Protein AF-A0A7J8KHW7-F1 (afdb_monomer_lite)

Organism: Rousettus aegyptiacus (NCBI:txid9407)

Structure (mmCIF, N/CA/C/O backbone):
data_AF-A0A7J8KHW7-F1
#
_entry.id   AF-A0A7J8KHW7-F1
#
loop_
_atom_site.group_PDB
_atom_site.id
_atom_site.type_symbol
_atom_site.label_atom_id
_atom_site.label_alt_id
_atom_site.label_comp_id
_atom_site.label_asym_id
_atom_site.label_entity_id
_atom_site.label_seq_id
_atom_site.pdbx_PDB_ins_code
_atom_site.Cartn_x
_atom_site.Cartn_y
_atom_site.Cartn_z
_atom_site.occupancy
_atom_site.B_iso_or_equiv
_atom_site.auth_seq_id
_atom_site.auth_comp_id
_atom_site.auth_asym_id
_atom_site.auth_atom_id
_atom_site.pdbx_PDB_model_num
ATOM 1 N N . MET A 1 1 ? 16.938 -3.792 -27.369 1.00 53.28 1 MET A N 1
ATOM 2 C CA . MET A 1 1 ? 17.100 -3.393 -28.788 1.00 53.28 1 MET A CA 1
ATOM 3 C C . MET A 1 1 ? 18.519 -2.864 -28.962 1.00 53.28 1 MET A C 1
ATOM 5 O O . MET A 1 1 ? 18.969 -2.145 -28.081 1.00 53.28 1 MET A O 1
ATOM 9 N N . LEU A 1 2 ? 19.246 -3.264 -30.010 1.00 67.88 2 LEU A N 1
ATOM 10 C CA . LEU A 1 2 ? 20.611 -2.784 -30.263 1.00 67.88 2 LEU A CA 1
ATOM 11 C C . LEU A 1 2 ? 20.549 -1.467 -31.046 1.00 67.88 2 LEU A C 1
ATOM 13 O O . LEU A 1 2 ? 20.109 -1.462 -32.196 1.00 67.88 2 LEU A O 1
ATOM 17 N N . THR A 1 3 ? 20.986 -0.376 -30.424 1.00 76.81 3 THR A N 1
ATOM 18 C CA . THR A 1 3 ? 21.089 0.938 -31.068 1.00 76.81 3 THR A CA 1
ATOM 19 C C . THR A 1 3 ? 22.519 1.136 -31.557 1.00 76.81 3 THR A C 1
ATOM 21 O O . THR A 1 3 ? 23.446 1.155 -30.753 1.00 76.81 3 THR A O 1
ATOM 24 N N . ASP A 1 4 ? 22.694 1.288 -32.869 1.00 83.19 4 ASP A N 1
ATOM 25 C CA . ASP A 1 4 ? 23.982 1.558 -33.518 1.00 83.19 4 ASP A CA 1
ATOM 26 C C . ASP A 1 4 ? 23.903 2.902 -34.264 1.00 83.19 4 ASP A C 1
ATOM 28 O O . ASP A 1 4 ? 23.542 2.926 -35.442 1.00 83.19 4 ASP A O 1
ATOM 32 N N . PRO A 1 5 ? 24.187 4.037 -33.594 1.00 82.69 5 PRO A N 1
ATOM 33 C CA . PRO A 1 5 ? 24.075 5.364 -34.201 1.00 82.69 5 PRO A CA 1
ATOM 34 C C . PRO A 1 5 ? 25.037 5.577 -35.373 1.00 82.69 5 PRO A C 1
ATOM 36 O O . PRO A 1 5 ? 24.728 6.325 -36.296 1.00 82.69 5 PRO A O 1
ATOM 39 N N . ALA A 1 6 ? 26.201 4.922 -35.337 1.00 83.88 6 ALA A N 1
ATOM 40 C CA . ALA A 1 6 ? 27.181 4.979 -36.417 1.00 83.88 6 ALA A CA 1
ATOM 41 C C . ALA A 1 6 ? 26.781 4.085 -37.606 1.00 83.88 6 ALA A C 1
ATOM 43 O O . ALA A 1 6 ? 27.266 4.281 -38.718 1.00 83.88 6 ALA A O 1
ATOM 44 N N . GLY A 1 7 ? 25.907 3.099 -37.382 1.00 84.81 7 GLY A N 1
ATOM 45 C CA . GLY A 1 7 ? 25.379 2.185 -38.394 1.00 84.81 7 GLY A CA 1
ATOM 46 C C . GLY A 1 7 ? 26.383 1.147 -38.903 1.00 84.81 7 GLY A C 1
ATOM 47 O O . GLY A 1 7 ? 26.032 0.327 -39.751 1.00 84.81 7 GLY A O 1
ATOM 48 N N . THR A 1 8 ? 27.627 1.162 -38.420 1.00 85.75 8 THR A N 1
ATOM 49 C CA . THR A 1 8 ? 28.714 0.298 -38.898 1.00 85.75 8 THR A CA 1
ATOM 50 C C . THR A 1 8 ? 28.443 -1.177 -38.615 1.00 85.75 8 THR A C 1
ATOM 52 O O . THR A 1 8 ? 28.641 -2.024 -39.490 1.00 85.75 8 THR A O 1
ATOM 55 N N . LEU A 1 9 ? 27.957 -1.496 -37.414 1.00 84.81 9 LEU A N 1
ATOM 56 C CA . LEU A 1 9 ? 27.644 -2.862 -37.007 1.00 84.81 9 LEU A CA 1
ATOM 57 C C . LEU A 1 9 ? 26.419 -3.359 -37.777 1.00 84.81 9 LEU A C 1
ATOM 59 O O . LEU A 1 9 ? 26.453 -4.430 -38.383 1.00 84.81 9 LEU A O 1
ATOM 63 N N . GLN A 1 10 ? 25.364 -2.546 -37.849 1.00 86.69 10 GLN A N 1
ATOM 64 C CA . GLN A 1 10 ? 24.153 -2.902 -38.586 1.00 86.69 10 GLN A CA 1
ATOM 65 C C . GLN A 1 10 ? 24.424 -3.087 -40.089 1.00 86.69 10 GLN A C 1
ATOM 67 O O . GLN A 1 10 ? 23.926 -4.040 -40.694 1.00 86.69 10 GLN A O 1
ATOM 72 N N . ALA A 1 11 ? 25.240 -2.225 -40.700 1.00 86.81 11 ALA A N 1
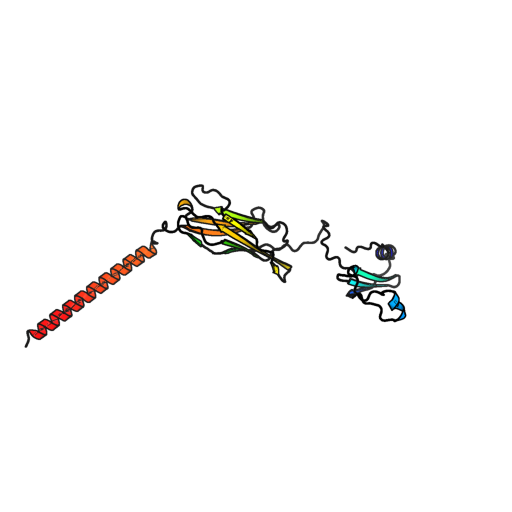ATOM 73 C CA . ALA A 1 11 ? 25.618 -2.327 -42.107 1.00 86.81 11 ALA A CA 1
ATOM 74 C C . ALA A 1 11 ? 26.430 -3.596 -42.401 1.00 86.81 11 ALA A C 1
ATOM 76 O O . ALA A 1 11 ? 26.219 -4.225 -43.441 1.00 86.81 11 ALA A O 1
ATOM 77 N N . ALA A 1 12 ? 27.318 -4.003 -41.490 1.00 86.44 12 ALA A N 1
ATOM 78 C CA . ALA A 1 12 ? 28.103 -5.221 -41.646 1.00 86.44 12 ALA A CA 1
ATOM 79 C C . ALA A 1 12 ? 27.214 -6.475 -41.689 1.00 86.44 12 ALA A C 1
ATOM 81 O O . ALA A 1 12 ? 27.382 -7.321 -42.566 1.00 86.44 12 ALA A O 1
ATOM 82 N N . PHE A 1 13 ? 26.193 -6.547 -40.830 1.00 85.44 13 PHE A N 1
ATOM 83 C CA . PHE A 1 13 ? 25.214 -7.637 -40.862 1.00 85.44 13 PHE A CA 1
ATOM 84 C C . PHE A 1 13 ? 24.270 -7.585 -42.059 1.00 85.44 13 PHE A C 1
ATOM 86 O O . PHE A 1 13 ? 23.909 -8.625 -42.604 1.00 85.44 13 PHE A O 1
ATOM 93 N N . ARG A 1 14 ? 23.878 -6.389 -42.511 1.00 87.56 14 ARG A N 1
ATOM 94 C CA . ARG A 1 14 ? 23.058 -6.236 -43.725 1.00 87.56 14 ARG A CA 1
ATOM 95 C C . ARG A 1 14 ? 23.761 -6.773 -44.970 1.00 87.56 14 ARG A C 1
ATOM 97 O O . ARG A 1 14 ? 23.086 -7.232 -45.886 1.00 87.56 14 ARG A O 1
ATOM 104 N N . ARG A 1 15 ? 25.093 -6.708 -44.999 1.00 87.62 15 ARG A N 1
ATOM 105 C CA . ARG A 1 15 ? 25.937 -7.233 -46.081 1.00 87.62 15 ARG A CA 1
ATOM 106 C C . ARG A 1 15 ? 26.359 -8.689 -45.864 1.00 87.62 15 ARG A C 1
ATOM 108 O O . ARG A 1 15 ? 27.029 -9.245 -46.730 1.00 87.62 15 ARG A O 1
ATOM 115 N N . TYR A 1 16 ? 25.978 -9.309 -44.746 1.00 88.31 16 TYR A N 1
ATOM 116 C CA . TYR A 1 16 ? 26.328 -10.694 -44.462 1.00 88.31 16 TYR A CA 1
ATOM 117 C C . TYR A 1 16 ? 25.600 -11.648 -45.427 1.00 88.31 16 TYR A C 1
ATOM 119 O O . TYR A 1 16 ? 24.381 -11.523 -45.599 1.00 88.31 16 TYR A O 1
ATOM 127 N N . PRO A 1 17 ? 26.296 -12.600 -46.079 1.00 89.88 17 PRO A N 1
ATOM 128 C CA . PRO A 1 17 ? 25.657 -13.499 -47.034 1.00 89.88 17 PRO A CA 1
ATOM 129 C C . PRO A 1 17 ? 24.606 -14.382 -46.358 1.00 89.88 17 PRO A C 1
ATOM 131 O O . PRO A 1 17 ? 24.881 -15.023 -45.350 1.00 89.88 17 PRO A O 1
ATOM 134 N N . ARG A 1 18 ? 23.414 -14.495 -46.957 1.00 84.81 18 ARG A N 1
ATOM 135 C CA . ARG A 1 18 ? 22.333 -15.352 -46.424 1.00 84.81 18 ARG A CA 1
ATOM 136 C C . ARG A 1 18 ? 22.684 -16.842 -46.391 1.00 84.81 18 ARG A C 1
ATOM 138 O O . ARG A 1 18 ? 22.069 -17.587 -45.643 1.00 84.81 18 ARG A O 1
ATOM 145 N N . SER A 1 19 ? 23.627 -17.266 -47.227 1.00 87.50 19 SER A N 1
ATOM 146 C CA . SER A 1 19 ? 24.109 -18.646 -47.313 1.00 87.50 19 SER A CA 1
ATOM 147 C C . SER A 1 19 ? 25.302 -18.936 -46.396 1.00 87.50 19 SER A C 1
ATOM 149 O O . SER A 1 19 ? 25.763 -20.074 -46.365 1.00 87.50 19 SER A O 1
ATOM 151 N N . ALA A 1 20 ? 25.844 -17.929 -45.700 1.00 86.75 20 ALA A N 1
ATOM 152 C CA . ALA A 1 20 ? 26.962 -18.111 -44.781 1.00 86.75 20 ALA A CA 1
ATOM 153 C C . ALA A 1 20 ? 26.472 -18.638 -43.415 1.00 86.75 20 ALA A C 1
ATOM 155 O O . ALA A 1 20 ? 25.359 -18.306 -42.996 1.00 86.75 20 ALA A O 1
ATOM 156 N N . PRO A 1 21 ? 27.279 -19.458 -42.713 1.00 88.00 21 PRO A N 1
ATOM 157 C CA . PRO A 1 21 ? 26.940 -19.945 -41.377 1.00 88.00 21 PRO A CA 1
ATOM 158 C C . PRO A 1 21 ? 26.848 -18.788 -40.377 1.00 88.00 21 PRO A C 1
ATOM 160 O O . PRO A 1 21 ? 27.457 -17.742 -40.573 1.00 88.00 21 PRO A O 1
ATOM 163 N N . MET A 1 22 ? 26.105 -18.972 -39.287 1.00 87.25 22 MET A N 1
ATOM 164 C CA . MET A 1 22 ? 25.978 -17.942 -38.255 1.00 87.25 22 MET A CA 1
ATOM 165 C C . MET A 1 22 ? 27.359 -17.597 -37.660 1.00 87.25 22 MET A C 1
ATOM 167 O O . MET A 1 22 ? 28.123 -18.516 -37.349 1.00 87.25 22 MET A O 1
ATOM 171 N N . PRO A 1 23 ? 27.705 -16.306 -37.496 1.00 91.19 23 PRO A N 1
ATOM 172 C CA . PRO A 1 23 ? 28.975 -15.921 -36.897 1.00 91.19 23 PRO A CA 1
ATOM 173 C C . PRO A 1 23 ? 29.041 -16.352 -35.431 1.00 91.19 23 PRO A C 1
ATOM 175 O O . PRO A 1 23 ? 28.048 -16.277 -34.703 1.00 91.19 23 PRO A O 1
ATOM 178 N N . HIS A 1 24 ? 30.229 -16.756 -34.989 1.00 92.00 24 HIS A N 1
ATOM 179 C CA . HIS A 1 24 ? 30.513 -16.922 -33.574 1.00 92.00 24 HIS A CA 1
ATOM 180 C C . HIS A 1 24 ? 30.455 -15.551 -32.900 1.00 92.00 24 HIS A C 1
ATOM 182 O O . HIS A 1 24 ? 30.971 -14.574 -33.443 1.00 92.00 24 HIS A O 1
ATOM 188 N N . CYS A 1 25 ? 29.796 -15.478 -31.748 1.00 92.69 25 CYS A N 1
ATOM 189 C CA . CYS A 1 25 ? 29.586 -14.244 -31.008 1.00 92.69 25 CYS A CA 1
ATOM 190 C C . CYS A 1 25 ? 29.991 -14.475 -29.556 1.00 92.69 25 CYS A C 1
ATOM 192 O O . CYS A 1 25 ? 29.413 -15.326 -28.878 1.00 92.69 25 CYS A O 1
ATOM 194 N N . GLU A 1 26 ? 30.972 -13.710 -29.098 1.00 94.56 26 GLU A N 1
ATOM 195 C CA . GLU A 1 26 ? 31.417 -13.672 -27.715 1.00 94.56 26 GLU A CA 1
ATOM 196 C C . GLU A 1 26 ? 31.123 -12.283 -27.149 1.00 94.56 26 GLU A C 1
ATOM 198 O O . GLU A 1 26 ? 31.450 -11.266 -27.764 1.00 94.56 26 GLU A O 1
ATOM 203 N N . MET A 1 27 ? 30.501 -12.237 -25.972 1.00 92.38 27 MET A N 1
ATOM 204 C CA . MET A 1 27 ? 30.248 -10.998 -25.246 1.00 92.38 27 MET A CA 1
ATOM 205 C C . MET A 1 27 ? 30.898 -11.071 -23.871 1.00 92.38 27 MET A C 1
ATOM 207 O O . MET A 1 27 ? 30.624 -11.990 -23.100 1.00 92.38 27 MET A O 1
ATOM 211 N N . SER A 1 28 ? 31.727 -10.082 -23.554 1.00 93.06 28 SER A N 1
ATOM 212 C CA . SER A 1 28 ? 32.416 -9.970 -22.271 1.00 93.06 28 SER A CA 1
ATOM 213 C C . SER A 1 28 ? 32.220 -8.586 -21.658 1.00 93.06 28 SER A C 1
ATOM 215 O O . SER A 1 28 ? 31.938 -7.603 -22.346 1.00 93.06 28 SER A O 1
ATOM 217 N N . HIS A 1 29 ? 32.321 -8.508 -20.332 1.00 93.19 29 HIS A N 1
ATOM 218 C CA . HIS A 1 29 ? 32.246 -7.235 -19.625 1.00 93.19 29 HIS A CA 1
ATOM 219 C C . HIS A 1 29 ? 33.493 -6.396 -19.924 1.00 93.19 29 HIS A C 1
ATOM 221 O O . HIS A 1 29 ? 34.614 -6.904 -19.871 1.00 93.19 29 HIS A O 1
ATOM 227 N N . TYR A 1 30 ? 33.307 -5.108 -20.206 1.00 92.25 30 TYR A N 1
ATOM 228 C CA . TYR A 1 30 ? 34.394 -4.188 -20.521 1.00 92.25 30 TYR A CA 1
ATOM 229 C C . TYR A 1 30 ? 34.494 -3.080 -19.476 1.00 92.25 30 TYR A C 1
ATOM 231 O O . TYR A 1 30 ? 33.494 -2.481 -19.088 1.00 92.25 30 TYR A O 1
ATOM 239 N N . VAL A 1 31 ? 35.718 -2.784 -19.041 1.00 92.19 31 VAL A N 1
ATOM 240 C CA . VAL A 1 31 ? 36.007 -1.678 -18.123 1.00 92.19 31 VAL A CA 1
ATOM 241 C C . VAL A 1 31 ? 36.873 -0.660 -18.866 1.00 92.19 31 VAL A C 1
ATOM 243 O O . VAL A 1 31 ? 37.996 -1.005 -19.246 1.00 92.19 31 VAL A O 1
ATOM 246 N N . PRO A 1 32 ? 36.388 0.575 -19.092 1.00 90.88 32 PRO A N 1
ATOM 247 C CA . PRO A 1 32 ? 37.187 1.622 -19.714 1.00 90.88 32 PRO A CA 1
ATOM 248 C C . PRO A 1 32 ? 38.392 1.965 -18.834 1.00 90.88 32 PRO A C 1
ATOM 250 O O . PRO A 1 32 ? 38.242 2.445 -17.713 1.00 90.88 32 PRO A O 1
ATOM 253 N N . LEU A 1 33 ? 39.593 1.711 -19.346 1.00 90.12 33 LEU A N 1
ATOM 254 C CA . LEU A 1 33 ? 40.854 1.995 -18.666 1.00 90.12 33 LEU A CA 1
ATOM 255 C C . LEU A 1 33 ? 41.806 2.712 -19.632 1.00 90.12 33 LEU A C 1
ATOM 257 O O . LEU A 1 33 ? 41.780 2.425 -20.834 1.00 90.12 33 LEU A O 1
ATOM 261 N N . PRO A 1 34 ? 42.668 3.620 -19.137 1.00 89.00 34 PRO A N 1
ATOM 262 C CA . PRO A 1 34 ? 43.722 4.211 -19.950 1.00 89.00 34 PRO A CA 1
ATOM 263 C C . PRO A 1 34 ? 44.641 3.141 -20.547 1.00 89.00 34 PRO A C 1
ATOM 265 O O . PRO A 1 34 ? 44.899 2.100 -19.938 1.00 89.00 34 PRO A O 1
ATOM 268 N N . ALA A 1 35 ? 45.173 3.416 -21.735 1.00 90.25 35 ALA A N 1
ATOM 269 C CA . ALA A 1 35 ? 46.100 2.507 -22.390 1.00 90.25 35 ALA A CA 1
ATOM 270 C C . ALA A 1 35 ? 47.384 2.339 -21.558 1.00 90.25 35 ALA A C 1
ATOM 272 O O . ALA A 1 35 ? 47.993 3.313 -21.117 1.00 90.25 35 ALA A O 1
ATOM 273 N N . SER A 1 36 ? 47.833 1.094 -21.383 1.00 91.44 36 SER A N 1
ATOM 274 C CA . SER A 1 36 ? 49.035 0.765 -20.601 1.00 91.44 36 SER A CA 1
ATOM 275 C C . SER A 1 36 ? 50.345 1.189 -21.278 1.00 91.44 36 SER A C 1
ATOM 277 O O . SER A 1 36 ? 51.392 1.270 -20.635 1.00 91.44 36 SER A O 1
ATOM 279 N N . VAL A 1 37 ? 50.303 1.469 -22.581 1.00 92.94 37 VAL A N 1
ATOM 280 C CA . VAL A 1 37 ? 51.469 1.803 -23.403 1.00 92.94 37 VAL A CA 1
ATOM 281 C C . VAL A 1 37 ? 51.796 3.297 -23.353 1.00 92.94 37 VAL A C 1
ATOM 283 O O . VAL A 1 37 ? 50.934 4.155 -23.527 1.00 92.94 37 VAL A O 1
ATOM 286 N N . ASN A 1 38 ? 53.080 3.624 -23.168 1.00 89.94 38 ASN A N 1
ATOM 287 C CA . ASN A 1 38 ? 53.529 5.005 -22.949 1.00 89.94 38 ASN A CA 1
ATOM 288 C C . ASN A 1 38 ? 53.218 5.960 -24.110 1.00 89.94 38 ASN A C 1
ATOM 290 O O . ASN A 1 38 ? 52.955 7.134 -23.869 1.00 89.94 38 ASN A O 1
ATOM 294 N N . TRP A 1 39 ? 53.226 5.474 -25.352 1.00 92.50 39 TRP A N 1
ATOM 295 C CA . TRP A 1 39 ? 52.962 6.309 -26.527 1.00 92.50 39 TRP A CA 1
ATOM 296 C C . TRP A 1 39 ? 51.503 6.791 -26.598 1.00 92.50 39 TRP A C 1
ATOM 298 O O . TRP A 1 39 ? 51.240 7.851 -27.157 1.00 92.50 39 TRP A O 1
ATOM 308 N N . ALA A 1 40 ? 50.562 6.055 -25.998 1.00 92.69 40 ALA A N 1
ATOM 309 C CA . ALA A 1 40 ? 49.140 6.398 -25.999 1.00 92.69 40 ALA A CA 1
ATOM 310 C C . ALA A 1 40 ? 48.742 7.315 -24.830 1.00 92.69 40 ALA A C 1
ATOM 312 O O . ALA A 1 40 ? 47.603 7.774 -24.780 1.00 92.69 40 ALA A O 1
ATOM 313 N N . LYS A 1 41 ? 49.670 7.637 -23.914 1.00 87.00 41 LYS A N 1
ATOM 314 C CA . LYS A 1 41 ? 49.400 8.512 -22.758 1.00 87.00 41 LYS A CA 1
ATOM 315 C C . LYS A 1 41 ? 48.880 9.893 -23.161 1.00 87.00 41 LYS A C 1
ATOM 317 O O . LYS A 1 41 ? 48.071 10.467 -22.444 1.00 87.00 41 LYS A O 1
ATOM 322 N N . GLY A 1 42 ? 49.292 10.399 -24.326 1.00 90.19 42 GLY A N 1
ATOM 323 C CA . GLY A 1 42 ? 48.814 11.680 -24.854 1.00 90.19 42 GLY A CA 1
ATOM 324 C C . GLY A 1 42 ? 47.321 11.711 -25.215 1.00 90.19 42 GLY A C 1
ATOM 325 O O . GLY A 1 42 ? 46.773 12.797 -25.361 1.00 90.19 42 GLY A O 1
ATOM 326 N N . LEU A 1 43 ? 46.654 10.554 -25.339 1.00 89.31 43 LEU A N 1
ATOM 327 C CA . LEU A 1 43 ? 45.213 10.467 -25.622 1.00 89.31 43 LEU A CA 1
ATOM 328 C C . LEU A 1 43 ? 44.346 10.721 -24.378 1.00 89.31 43 LEU A C 1
ATOM 330 O O . LEU A 1 43 ? 43.174 11.060 -24.508 1.00 89.31 43 LEU A O 1
ATOM 334 N N . THR A 1 44 ? 44.919 10.569 -23.182 1.00 86.00 44 THR A N 1
ATOM 335 C CA . THR A 1 44 ? 44.254 10.803 -21.892 1.00 86.00 44 THR A CA 1
ATOM 336 C C . THR A 1 44 ? 45.133 11.710 -21.019 1.00 86.00 44 THR A C 1
ATOM 338 O O . THR A 1 44 ? 45.752 11.226 -20.070 1.00 86.00 44 THR A O 1
ATOM 341 N N . PRO A 1 45 ? 45.253 13.012 -21.355 1.00 82.38 45 PRO A N 1
ATOM 342 C CA . PRO A 1 45 ? 46.089 13.949 -20.598 1.00 82.38 45 PRO A CA 1
ATOM 343 C C . PRO A 1 45 ? 45.518 14.254 -19.204 1.00 82.38 45 PRO A C 1
ATOM 345 O O . PRO A 1 45 ? 46.267 14.554 -18.276 1.00 82.38 45 PRO A O 1
ATOM 348 N N . GLU A 1 46 ? 44.196 14.152 -19.056 1.00 81.69 46 GLU A N 1
ATOM 349 C CA . GLU A 1 46 ? 43.484 14.328 -17.794 1.00 81.69 46 GLU A CA 1
ATOM 350 C C . GLU A 1 46 ? 43.701 13.127 -16.864 1.00 81.69 46 GLU A C 1
ATOM 352 O O . GLU A 1 46 ? 43.504 11.977 -17.255 1.00 81.69 46 GLU A O 1
ATOM 357 N N . GLN A 1 47 ? 44.050 13.386 -15.599 1.00 82.62 47 GLN A N 1
ATOM 358 C CA . GLN A 1 47 ? 44.263 12.344 -14.578 1.00 82.62 47 GLN A CA 1
ATOM 359 C C . GLN A 1 47 ? 42.955 11.898 -13.895 1.00 82.62 47 GLN A C 1
ATOM 361 O O . GLN A 1 47 ? 42.962 11.444 -12.752 1.00 82.62 47 GLN A O 1
ATOM 366 N N . SER A 1 48 ? 41.816 12.044 -14.575 1.00 86.00 48 SER A N 1
ATOM 367 C CA . SER A 1 48 ? 40.491 11.703 -14.051 1.00 86.00 48 SER A CA 1
ATOM 368 C C . SER A 1 48 ? 39.679 10.887 -15.059 1.00 86.00 48 SER A C 1
ATOM 370 O O . SER A 1 48 ? 39.886 10.982 -16.268 1.00 86.00 48 SER A O 1
ATOM 372 N N . CYS A 1 49 ? 38.759 10.057 -14.558 1.00 84.44 49 CYS A N 1
ATOM 373 C CA . CYS A 1 49 ? 37.871 9.267 -15.410 1.00 84.44 49 CYS A CA 1
ATOM 374 C C . CYS A 1 49 ? 36.769 10.169 -16.000 1.00 84.44 49 CYS A C 1
ATOM 376 O O . CYS A 1 49 ? 36.063 10.835 -15.236 1.00 84.44 49 CYS A O 1
ATOM 378 N N . PRO A 1 50 ? 36.577 10.204 -17.334 1.00 87.88 50 PRO A N 1
ATOM 379 C CA . PRO A 1 50 ? 35.506 10.989 -17.937 1.00 87.88 50 PRO A CA 1
ATOM 380 C C . PRO A 1 50 ? 34.126 10.459 -17.534 1.00 87.88 50 PRO A C 1
ATOM 382 O O . PRO A 1 50 ? 33.788 9.322 -17.855 1.00 87.88 50 PRO A O 1
ATOM 385 N N . ARG A 1 51 ? 33.277 11.313 -16.946 1.00 83.00 51 ARG A N 1
ATOM 386 C CA . ARG A 1 51 ? 31.889 10.954 -16.569 1.00 83.00 51 ARG A CA 1
ATOM 387 C C . ARG A 1 51 ? 31.018 10.489 -17.742 1.00 83.00 51 ARG A C 1
ATOM 389 O O . ARG A 1 51 ? 30.034 9.786 -17.566 1.00 83.00 51 ARG A O 1
ATOM 396 N N . ALA A 1 52 ? 31.376 10.853 -18.975 1.00 81.06 52 ALA A N 1
ATOM 397 C CA . ALA A 1 52 ? 30.677 10.368 -20.168 1.00 81.06 52 ALA A CA 1
ATOM 398 C C . ALA A 1 52 ? 30.779 8.838 -20.350 1.00 81.06 52 ALA A C 1
ATOM 400 O O . ALA A 1 52 ? 29.962 8.251 -21.064 1.00 81.06 52 ALA A O 1
ATOM 401 N N . LEU A 1 53 ? 31.774 8.206 -19.718 1.00 84.75 53 LEU A N 1
ATOM 402 C CA . LEU A 1 53 ? 32.005 6.764 -19.744 1.00 84.75 53 LEU A CA 1
ATOM 403 C C . LEU A 1 53 ? 31.319 6.023 -18.588 1.00 84.75 53 LEU A C 1
ATOM 405 O O . LEU A 1 53 ? 31.473 4.808 -18.493 1.00 84.75 53 LEU A O 1
ATOM 409 N N . ASP A 1 54 ? 30.545 6.709 -17.748 1.00 84.50 54 ASP A N 1
ATOM 410 C CA . ASP A 1 54 ? 29.782 6.061 -16.683 1.00 84.50 54 ASP A CA 1
ATOM 411 C C . ASP A 1 54 ? 28.749 5.071 -17.270 1.00 84.50 54 ASP A C 1
ATOM 413 O O . ASP A 1 54 ? 28.179 5.286 -18.351 1.00 84.50 54 ASP A O 1
ATOM 417 N N . GLY A 1 55 ? 28.516 3.969 -16.550 1.00 85.12 55 GLY A N 1
ATOM 418 C CA . GLY A 1 55 ? 27.590 2.893 -16.922 1.00 85.12 55 GLY A CA 1
ATOM 419 C C . GLY A 1 55 ? 28.271 1.548 -17.196 1.00 85.12 55 GLY A C 1
ATOM 420 O O . GLY A 1 55 ? 29.488 1.404 -17.101 1.00 85.12 55 GLY A O 1
ATOM 421 N N . THR A 1 56 ? 27.466 0.537 -17.525 1.00 87.44 56 THR A N 1
ATOM 422 C CA . THR A 1 56 ? 27.956 -0.818 -17.815 1.00 87.44 56 THR A CA 1
ATOM 423 C C . THR A 1 56 ? 28.318 -0.946 -19.292 1.00 87.44 56 THR A C 1
ATOM 425 O O . THR A 1 56 ? 27.482 -0.697 -20.165 1.00 87.44 56 THR A O 1
ATOM 428 N N . TRP A 1 57 ? 29.551 -1.365 -19.576 1.00 89.50 57 TRP A N 1
ATOM 429 C CA . TRP A 1 57 ? 30.051 -1.568 -20.933 1.00 89.50 57 TRP A CA 1
ATOM 430 C C . TRP A 1 57 ? 30.298 -3.048 -21.216 1.00 89.50 57 TRP A C 1
ATOM 432 O O . TRP A 1 57 ? 30.736 -3.809 -20.356 1.00 89.50 57 TRP A O 1
ATOM 442 N N . PHE A 1 58 ? 30.054 -3.443 -22.458 1.00 91.62 58 PHE A N 1
ATOM 443 C CA . PHE A 1 58 ? 30.300 -4.781 -22.972 1.00 91.62 58 PHE A CA 1
ATOM 444 C C . PHE A 1 58 ? 31.155 -4.696 -24.230 1.00 91.62 58 PHE A C 1
ATOM 446 O O . PHE A 1 58 ? 30.938 -3.835 -25.082 1.00 91.62 58 PHE A O 1
ATOM 453 N N . MET A 1 59 ? 32.111 -5.607 -24.360 1.00 93.00 59 MET A N 1
ATOM 454 C CA . MET A 1 59 ? 32.811 -5.862 -25.610 1.00 93.00 59 MET A CA 1
ATOM 455 C C . MET A 1 59 ? 32.123 -7.035 -26.298 1.00 93.00 59 MET A C 1
ATOM 457 O O . MET A 1 59 ? 31.972 -8.104 -25.711 1.00 93.00 59 MET A O 1
ATOM 461 N N . VAL A 1 60 ? 31.704 -6.830 -27.541 1.00 92.12 60 VAL A N 1
ATOM 462 C CA . VAL A 1 60 ? 31.155 -7.881 -28.395 1.00 92.12 60 VAL A CA 1
ATOM 463 C C . VAL A 1 60 ? 32.150 -8.156 -29.503 1.00 92.12 60 VAL A C 1
ATOM 465 O O . VAL A 1 60 ? 32.467 -7.263 -30.289 1.00 92.12 60 VAL A O 1
ATOM 468 N N . SER A 1 61 ? 32.611 -9.397 -29.569 1.00 92.88 61 SER A N 1
ATOM 469 C CA . SER A 1 61 ? 33.515 -9.902 -30.591 1.00 92.88 61 SER A CA 1
ATOM 470 C C . SER A 1 61 ? 32.777 -10.919 -31.441 1.00 92.88 61 SER A C 1
ATOM 472 O O . SER A 1 61 ? 32.142 -11.842 -30.937 1.00 92.88 61 SER A O 1
ATOM 474 N N . MET A 1 62 ? 32.852 -10.743 -32.751 1.00 91.06 62 MET A N 1
ATOM 475 C CA . MET A 1 62 ? 32.164 -11.577 -33.716 1.00 91.06 62 MET A CA 1
ATOM 476 C C . MET A 1 62 ? 33.132 -12.079 -34.757 1.00 91.06 62 MET A C 1
ATOM 478 O O . MET A 1 62 ? 33.864 -11.285 -35.345 1.00 91.06 62 MET A O 1
ATOM 482 N N . SER A 1 63 ? 33.105 -13.377 -35.021 1.00 92.69 63 SER A N 1
ATOM 483 C CA . SER A 1 63 ? 34.010 -14.000 -35.975 1.00 92.69 63 SER A CA 1
ATOM 484 C C . SER A 1 63 ? 33.296 -15.025 -36.848 1.00 92.69 63 SER A C 1
ATOM 486 O O . SER A 1 63 ? 32.451 -15.810 -36.424 1.00 92.69 63 SER A O 1
ATOM 488 N N . SER A 1 64 ? 33.622 -14.989 -38.130 1.00 91.38 64 SER A N 1
ATOM 489 C CA . SER A 1 64 ? 33.184 -15.935 -39.145 1.00 91.38 64 SER A CA 1
ATOM 490 C C . SER A 1 64 ? 34.157 -15.877 -40.324 1.00 91.38 64 SER A C 1
ATOM 492 O O . SER A 1 64 ? 34.944 -14.932 -40.414 1.00 91.38 64 SER A O 1
ATOM 494 N N . PRO A 1 65 ? 34.069 -16.808 -41.286 1.00 89.44 65 PRO A N 1
ATOM 495 C CA . PRO A 1 65 ? 34.917 -16.772 -42.478 1.00 89.44 65 PRO A CA 1
ATOM 496 C C . PRO A 1 65 ? 34.764 -15.507 -43.341 1.00 89.44 65 PRO A C 1
ATOM 498 O O . PRO A 1 65 ? 35.636 -15.215 -44.150 1.00 89.44 65 PRO A O 1
ATOM 501 N N . VAL A 1 66 ? 33.654 -14.773 -43.200 1.00 86.94 66 VAL A N 1
ATOM 502 C CA . VAL A 1 66 ? 33.304 -13.621 -44.057 1.00 86.94 66 VAL A CA 1
ATOM 503 C C . VAL A 1 66 ? 33.353 -12.294 -43.293 1.00 86.94 66 VAL A C 1
ATOM 505 O O . VAL A 1 66 ? 33.385 -11.223 -43.894 1.00 86.94 66 VAL A O 1
ATOM 508 N N . LEU A 1 67 ? 33.334 -12.346 -41.962 1.00 87.50 67 LEU A N 1
ATOM 509 C CA . LEU A 1 67 ? 33.176 -11.173 -41.115 1.00 87.50 67 LEU A CA 1
ATOM 510 C C . LEU A 1 67 ? 33.872 -11.387 -39.775 1.00 87.50 67 LEU A C 1
ATOM 512 O O . LEU A 1 67 ? 33.555 -12.349 -39.077 1.00 87.50 67 LEU A O 1
ATOM 516 N N . SER A 1 68 ? 34.763 -10.463 -39.416 1.00 92.31 68 SER A N 1
ATOM 517 C CA . SER A 1 68 ? 35.358 -10.358 -38.085 1.00 92.31 68 SER A CA 1
ATOM 518 C C . SER A 1 68 ? 35.202 -8.924 -37.590 1.00 92.31 68 SER A C 1
ATOM 520 O O . SER A 1 68 ? 35.658 -7.994 -38.253 1.00 92.31 68 SER A O 1
ATOM 522 N N . LEU A 1 69 ? 34.528 -8.733 -36.460 1.00 91.56 69 LEU A N 1
ATOM 523 C CA . LEU A 1 69 ? 34.191 -7.419 -35.914 1.00 91.56 69 LEU A CA 1
ATOM 524 C C . LEU A 1 69 ? 34.312 -7.429 -34.396 1.00 91.56 69 LEU A C 1
ATOM 526 O O . LEU A 1 69 ? 33.971 -8.414 -33.751 1.00 91.56 69 LEU A O 1
ATOM 530 N N . SER A 1 70 ? 34.701 -6.296 -33.831 1.00 92.94 70 SER A N 1
ATOM 531 C CA . SER A 1 70 ? 34.657 -6.048 -32.393 1.00 92.94 70 SER A CA 1
ATOM 532 C C . SER A 1 70 ? 33.997 -4.698 -32.143 1.00 92.94 70 SER A C 1
ATOM 534 O O . SER A 1 70 ? 34.362 -3.711 -32.785 1.00 92.94 70 SER A O 1
ATOM 536 N N . SER A 1 71 ? 33.031 -4.639 -31.232 1.00 91.25 71 SER A N 1
ATOM 537 C CA . SER A 1 71 ? 32.302 -3.415 -30.900 1.00 91.25 71 SER A CA 1
ATOM 538 C C . SER A 1 71 ? 32.155 -3.261 -29.390 1.00 91.25 71 SER A C 1
ATOM 540 O O . SER A 1 71 ? 31.968 -4.248 -28.680 1.00 91.25 71 SER A O 1
ATOM 542 N N . LEU A 1 72 ? 32.242 -2.022 -28.905 1.00 91.44 72 LEU A N 1
ATOM 543 C CA . LEU A 1 72 ? 31.951 -1.684 -27.516 1.00 91.44 72 LEU A CA 1
ATOM 544 C C . LEU A 1 72 ? 30.524 -1.157 -27.428 1.00 91.44 72 LEU A C 1
ATOM 546 O O . LEU A 1 72 ? 30.170 -0.176 -28.082 1.00 91.44 72 LEU A O 1
ATOM 550 N N . LEU A 1 73 ? 29.714 -1.810 -26.606 1.00 88.38 73 LEU A N 1
ATOM 551 C CA . LEU A 1 73 ? 28.318 -1.477 -26.381 1.00 88.38 73 LEU A CA 1
ATOM 552 C C . LEU A 1 73 ? 28.153 -0.972 -24.954 1.00 88.38 73 LEU A C 1
ATOM 554 O O . LEU A 1 73 ? 28.674 -1.570 -24.016 1.00 88.38 73 LEU A O 1
ATOM 558 N N . ARG A 1 74 ? 27.394 0.107 -24.782 1.00 86.69 74 ARG A N 1
ATOM 559 C CA . ARG A 1 74 ? 26.965 0.561 -23.460 1.00 86.69 74 ARG A CA 1
ATOM 560 C C . ARG A 1 74 ? 25.553 0.063 -23.199 1.00 86.69 74 ARG A C 1
ATOM 562 O O . ARG A 1 74 ? 24.664 0.287 -24.022 1.00 86.69 74 ARG A O 1
ATOM 569 N N . LEU A 1 75 ? 25.340 -0.574 -22.054 1.00 80.81 75 LEU A N 1
ATOM 570 C CA . LEU A 1 75 ? 23.999 -0.896 -21.591 1.00 80.81 75 LEU A CA 1
ATOM 571 C C . LEU A 1 75 ? 23.291 0.413 -21.233 1.00 80.81 75 LEU A C 1
ATOM 573 O O . LEU A 1 75 ? 23.769 1.177 -20.396 1.00 80.81 75 LEU A O 1
ATOM 577 N N . GLN A 1 76 ? 22.172 0.698 -21.895 1.00 65.88 76 GLN A N 1
ATOM 578 C CA . GLN A 1 76 ? 21.314 1.797 -21.476 1.00 65.88 76 GLN A CA 1
ATOM 579 C C . GLN A 1 76 ? 20.422 1.328 -20.331 1.00 65.88 76 GLN A C 1
ATOM 581 O O . GLN A 1 76 ? 19.500 0.548 -20.546 1.00 65.88 76 GLN A O 1
ATOM 586 N N . THR A 1 77 ? 20.687 1.848 -19.137 1.00 51.25 77 THR A N 1
ATOM 587 C CA . THR A 1 77 ? 19.794 1.768 -17.971 1.00 51.25 77 THR A CA 1
ATOM 588 C C . THR A 1 77 ? 18.837 2.968 -17.953 1.00 51.25 77 THR A C 1
ATOM 590 O O . THR A 1 77 ? 18.591 3.558 -16.910 1.00 51.25 77 THR A O 1
ATOM 593 N N . GLU A 1 78 ? 18.344 3.378 -19.125 1.00 44.25 78 GLU A N 1
ATOM 594 C CA . GLU A 1 78 ? 17.310 4.408 -19.254 1.00 44.25 78 GLU A CA 1
ATOM 595 C C . GLU A 1 78 ? 16.030 3.709 -19.739 1.00 44.25 78 GLU A C 1
ATOM 597 O O . GLU A 1 78 ? 16.091 2.997 -20.752 1.00 44.25 78 GLU A O 1
ATOM 602 N N . PRO A 1 79 ? 14.888 3.855 -19.045 1.00 40.56 79 PRO A N 1
ATOM 603 C CA . PRO A 1 79 ? 13.635 3.223 -19.432 1.00 40.56 79 PRO A CA 1
ATOM 604 C C . PRO A 1 79 ? 13.103 3.881 -20.711 1.00 40.56 79 PRO A C 1
ATOM 606 O O . PRO A 1 79 ? 12.332 4.836 -20.687 1.00 40.56 79 PRO A O 1
ATOM 609 N N . GLN A 1 80 ? 13.540 3.377 -21.865 1.00 40.31 80 GLN A N 1
ATOM 610 C CA . GLN A 1 80 ? 12.998 3.777 -23.158 1.00 40.31 80 GLN A CA 1
ATOM 611 C C . GLN A 1 80 ? 11.581 3.211 -23.284 1.00 40.31 80 GLN A C 1
ATOM 613 O O . GLN A 1 80 ? 11.377 2.022 -23.539 1.00 40.31 80 GLN A O 1
ATOM 618 N N . LEU A 1 81 ? 10.614 4.095 -23.058 1.00 48.41 81 LEU A N 1
ATOM 619 C CA . LEU A 1 81 ? 9.182 3.891 -23.203 1.00 48.41 81 LEU A CA 1
ATOM 620 C C . LEU A 1 81 ? 8.862 3.505 -24.664 1.00 48.41 81 LEU A C 1
ATOM 622 O O . LEU A 1 81 ? 8.580 4.362 -25.499 1.00 48.41 81 LEU A O 1
ATOM 626 N N . VAL A 1 82 ? 8.917 2.212 -25.002 1.00 40.00 82 VAL A N 1
ATOM 627 C CA . VAL A 1 82 ? 8.436 1.686 -26.292 1.00 40.00 82 VAL A CA 1
ATOM 628 C C . VAL A 1 82 ? 7.360 0.625 -26.032 1.00 40.00 82 VAL A C 1
ATOM 630 O O . VAL A 1 82 ? 7.638 -0.381 -25.377 1.00 40.00 82 VAL A O 1
ATOM 633 N N . PRO A 1 83 ? 6.125 0.819 -26.533 1.00 50.25 83 PRO A N 1
ATOM 634 C CA . PRO A 1 83 ? 5.016 -0.090 -26.291 1.00 50.25 83 PRO A CA 1
ATOM 635 C C . PRO A 1 83 ? 5.131 -1.291 -27.231 1.00 50.25 83 PRO A C 1
ATOM 637 O O . PRO A 1 83 ? 4.863 -1.192 -28.427 1.00 50.25 83 PRO A O 1
ATOM 640 N N . GLY A 1 84 ? 5.545 -2.440 -26.703 1.00 45.88 84 GLY A N 1
ATOM 641 C CA . GLY A 1 84 ? 5.579 -3.662 -27.497 1.00 45.88 84 GLY A CA 1
ATOM 642 C C . GLY A 1 84 ? 6.390 -4.779 -26.866 1.00 45.88 84 GLY A C 1
ATOM 643 O O . GLY A 1 84 ? 7.558 -4.955 -27.189 1.00 45.88 84 GLY A O 1
ATOM 644 N N . LEU A 1 85 ? 5.714 -5.574 -26.038 1.00 37.94 85 LEU A N 1
ATOM 645 C CA . LEU A 1 85 ? 6.106 -6.938 -25.679 1.00 37.94 85 LEU A CA 1
ATOM 646 C C . LEU A 1 85 ? 7.388 -7.086 -24.837 1.00 37.94 85 LEU A C 1
ATOM 648 O O . LEU A 1 85 ? 8.276 -7.874 -25.151 1.00 37.94 85 LEU A O 1
ATOM 652 N N . ILE A 1 86 ? 7.433 -6.397 -23.700 1.00 41.84 86 ILE A N 1
ATOM 653 C CA . ILE A 1 86 ? 8.082 -6.942 -22.504 1.00 41.84 86 ILE A CA 1
ATOM 654 C C . ILE A 1 86 ? 6.926 -7.294 -21.575 1.00 41.84 86 ILE A C 1
ATOM 656 O O . ILE A 1 86 ? 6.138 -6.415 -21.225 1.00 41.84 86 ILE A O 1
ATOM 660 N N . THR A 1 87 ? 6.758 -8.563 -21.211 1.00 41.94 87 THR A N 1
ATOM 661 C CA . THR A 1 87 ? 5.989 -8.907 -20.011 1.00 41.94 87 THR A CA 1
ATOM 662 C C . THR A 1 87 ? 6.740 -8.286 -18.840 1.00 41.94 87 THR A C 1
ATOM 664 O O . THR A 1 87 ? 7.644 -8.905 -18.289 1.00 41.94 87 THR A O 1
ATOM 667 N N . MET A 1 88 ? 6.433 -7.023 -18.530 1.00 52.66 88 MET A N 1
ATOM 668 C CA . MET A 1 88 ? 6.804 -6.396 -17.268 1.00 52.66 88 MET A CA 1
ATOM 669 C C . MET A 1 88 ? 6.247 -7.321 -16.192 1.00 52.66 88 MET A C 1
ATOM 671 O O . MET A 1 88 ? 5.027 -7.504 -16.117 1.00 52.66 88 MET A O 1
ATOM 675 N N . ALA A 1 89 ? 7.136 -7.992 -15.457 1.00 65.62 89 ALA A N 1
ATOM 676 C CA . ALA A 1 89 ? 6.747 -8.858 -14.356 1.00 65.62 89 ALA A CA 1
ATOM 677 C C . ALA A 1 89 ? 5.935 -7.994 -13.395 1.00 65.62 89 ALA A C 1
ATOM 679 O O . ALA A 1 89 ? 6.448 -7.048 -12.814 1.00 65.62 89 ALA A O 1
ATOM 680 N N . THR A 1 90 ? 4.629 -8.225 -13.367 1.00 78.88 90 THR A N 1
ATOM 681 C CA . THR A 1 90 ? 3.685 -7.371 -12.663 1.00 78.88 90 THR A CA 1
ATOM 682 C C . THR A 1 90 ? 3.336 -8.089 -11.373 1.00 78.88 90 THR A C 1
ATOM 684 O O . THR A 1 90 ? 2.669 -9.122 -11.407 1.00 78.88 90 THR A O 1
ATOM 687 N N . GLU A 1 91 ? 3.787 -7.546 -10.249 1.00 86.75 91 GLU A N 1
ATOM 688 C CA . GLU A 1 91 ? 3.589 -8.146 -8.934 1.00 86.75 91 GLU A CA 1
ATOM 689 C C . GLU A 1 91 ? 2.429 -7.472 -8.205 1.00 86.75 91 GLU A C 1
ATOM 691 O O . GLU A 1 91 ? 2.289 -6.245 -8.181 1.00 86.75 91 GLU A O 1
ATOM 696 N N . SER A 1 92 ? 1.539 -8.284 -7.634 1.00 91.56 92 SER A N 1
ATOM 697 C CA . SER A 1 92 ? 0.333 -7.776 -6.982 1.00 91.56 92 SER A CA 1
ATOM 698 C C . SER A 1 92 ? 0.569 -7.393 -5.524 1.00 91.56 92 SER A C 1
ATOM 700 O O . SER A 1 92 ? 1.038 -8.243 -4.763 1.00 91.56 92 SER A O 1
ATOM 702 N N . PRO A 1 93 ? 0.164 -6.181 -5.093 1.00 95.00 93 PRO A N 1
ATOM 703 C CA . PRO A 1 93 ? 0.383 -5.744 -3.724 1.00 95.00 93 PRO A CA 1
ATOM 704 C C . PRO A 1 93 ? -0.363 -6.617 -2.719 1.00 95.00 93 PRO A C 1
ATOM 706 O O . PRO A 1 93 ? -1.561 -6.915 -2.851 1.00 95.00 93 PRO A O 1
ATOM 709 N N . LYS A 1 94 ? 0.335 -6.957 -1.640 1.00 94.81 94 LYS A N 1
ATOM 710 C CA . LYS A 1 94 ? -0.279 -7.465 -0.414 1.00 94.81 94 LYS A CA 1
ATOM 711 C C . LYS A 1 94 ? -0.647 -6.272 0.459 1.00 94.81 94 LYS A C 1
ATOM 713 O O . LYS A 1 94 ? 0.186 -5.413 0.719 1.00 94.81 94 LYS A O 1
ATOM 718 N N . VAL A 1 95 ? -1.908 -6.217 0.882 1.00 96.75 95 VAL A N 1
ATOM 719 C CA . VAL A 1 95 ? -2.463 -5.091 1.641 1.00 96.75 95 VAL A CA 1
ATOM 720 C C . VAL A 1 95 ? -2.871 -5.590 3.016 1.00 96.75 95 VAL A C 1
ATOM 722 O O . VAL A 1 95 ? -3.642 -6.544 3.121 1.00 96.75 95 VAL A O 1
ATOM 725 N N . SER A 1 96 ? -2.366 -4.943 4.058 1.00 96.50 96 SER A N 1
ATOM 726 C CA . SER A 1 96 ? -2.754 -5.204 5.446 1.00 96.50 96 SER A CA 1
ATOM 727 C C . SER A 1 96 ? -2.897 -3.900 6.215 1.00 96.50 96 SER A C 1
ATOM 729 O O . SER A 1 96 ? -2.236 -2.917 5.886 1.00 96.50 96 SER A O 1
ATOM 731 N N . LEU A 1 97 ? -3.749 -3.896 7.236 1.00 96.62 97 LEU A N 1
ATOM 732 C CA . LEU A 1 97 ? -4.050 -2.714 8.034 1.00 96.62 97 LEU A CA 1
ATOM 733 C C . LEU A 1 97 ? -3.669 -2.945 9.495 1.00 96.62 97 LEU A C 1
ATOM 735 O O . LEU A 1 97 ? -3.923 -4.020 10.037 1.00 96.62 97 LEU A O 1
ATOM 739 N N . MET A 1 98 ? -3.056 -1.937 10.108 1.00 96.31 98 MET A N 1
ATOM 740 C CA . MET A 1 98 ? -2.643 -1.939 11.508 1.00 96.31 98 MET A CA 1
ATOM 741 C C . MET A 1 98 ? -3.210 -0.704 12.223 1.00 96.31 98 MET A C 1
ATOM 743 O O . MET A 1 98 ? -3.148 0.382 11.649 1.00 96.31 98 MET A O 1
ATOM 747 N N . PRO A 1 99 ? -3.737 -0.841 13.454 1.00 94.75 99 PRO A N 1
ATOM 748 C CA . PRO A 1 99 ? -3.963 -2.094 14.183 1.00 94.75 99 PRO A CA 1
ATOM 749 C C . PRO A 1 99 ? -5.075 -2.941 13.535 1.00 94.75 99 PRO A C 1
ATOM 751 O O . PRO A 1 99 ? -5.916 -2.415 12.813 1.00 94.75 99 PRO A O 1
ATOM 754 N N . SER A 1 100 ? -5.098 -4.250 13.789 1.00 88.56 100 SER A N 1
ATOM 755 C CA . SER A 1 100 ? -6.193 -5.150 13.387 1.00 88.56 100 SER A CA 1
ATOM 756 C C . SER A 1 100 ? -6.564 -6.089 14.543 1.00 88.56 100 SER A C 1
ATOM 758 O O . SER A 1 100 ? -5.707 -6.364 15.385 1.00 88.56 100 SER A O 1
ATOM 760 N N . PRO A 1 101 ? -7.814 -6.588 14.627 1.00 87.50 101 PRO A N 1
ATOM 761 C CA . PRO A 1 101 ? -8.952 -6.354 13.726 1.00 87.50 101 PRO A CA 1
ATOM 762 C C . PRO A 1 101 ? -9.834 -5.156 14.120 1.00 87.50 101 PRO A C 1
ATOM 764 O O . PRO A 1 101 ? -10.794 -4.836 13.414 1.00 87.50 101 PRO A O 1
ATOM 767 N N . LEU A 1 102 ? -9.534 -4.504 15.245 1.00 91.50 102 LEU A N 1
ATOM 768 C CA . LEU A 1 102 ? -10.368 -3.452 15.812 1.00 91.50 102 LEU A CA 1
ATOM 769 C C . LEU A 1 102 ? -9.538 -2.369 16.512 1.00 91.50 102 LEU A C 1
ATOM 771 O O . LEU A 1 102 ? -8.408 -2.614 16.936 1.00 91.50 102 LEU A O 1
ATOM 775 N N . VAL A 1 103 ? -10.115 -1.175 16.617 1.00 93.56 103 VAL A N 1
ATOM 776 C CA . VAL A 1 103 ? -9.568 -0.004 17.308 1.00 93.56 103 VAL A CA 1
ATOM 777 C C . VAL A 1 103 ? -10.648 0.643 18.157 1.00 93.56 103 VAL A C 1
ATOM 779 O O . VAL A 1 103 ? -11.829 0.595 17.815 1.00 93.56 103 VAL A O 1
ATOM 782 N N . TRP A 1 104 ? -10.235 1.290 19.241 1.00 91.62 104 TRP A N 1
ATOM 783 C CA . TRP A 1 104 ? -11.154 1.951 20.161 1.00 91.62 104 TRP A CA 1
ATOM 784 C C . TRP A 1 104 ? -10.828 3.430 20.299 1.00 91.62 104 TRP A C 1
ATOM 786 O O . TRP A 1 104 ? -9.667 3.828 20.191 1.00 91.62 104 TRP A O 1
ATOM 796 N N . ALA A 1 105 ? -11.853 4.226 20.578 1.00 92.50 105 ALA A N 1
ATOM 797 C CA . ALA A 1 105 ? -11.705 5.618 20.984 1.00 92.50 105 ALA A CA 1
ATOM 798 C C . ALA A 1 105 ? -12.871 6.037 21.882 1.00 92.50 105 ALA A C 1
ATOM 800 O O . ALA A 1 105 ? -14.000 5.556 21.731 1.00 92.50 105 ALA A O 1
ATOM 801 N N . ALA A 1 106 ? -12.609 6.947 22.818 1.00 91.19 106 ALA A N 1
ATOM 802 C CA . ALA A 1 106 ? -13.674 7.602 23.558 1.00 91.19 106 ALA A CA 1
ATOM 803 C C . ALA A 1 106 ? -14.413 8.617 22.658 1.00 91.19 106 ALA A C 1
ATOM 805 O O . ALA A 1 106 ? -13.829 9.155 21.712 1.00 91.19 106 ALA A O 1
ATOM 806 N N . PRO A 1 107 ? -15.693 8.921 22.935 1.00 91.69 107 PRO A N 1
ATOM 807 C CA . PRO A 1 107 ? -16.387 10.009 22.254 1.00 91.69 107 PRO A CA 1
ATOM 808 C C . PRO A 1 107 ? -15.623 11.336 22.395 1.00 91.69 107 PRO A C 1
ATOM 810 O O . PRO A 1 107 ? -15.298 11.753 23.504 1.00 91.69 107 PRO A O 1
ATOM 813 N N . GLY A 1 108 ? -15.360 12.015 21.277 1.00 92.06 108 GLY A N 1
ATOM 814 C CA . GLY A 1 108 ? -14.583 13.259 21.243 1.00 92.06 108 GLY A CA 1
ATOM 815 C C . GLY A 1 108 ? -13.063 13.068 21.204 1.00 92.06 108 GLY A C 1
ATOM 816 O O . GLY A 1 108 ? -12.342 14.059 21.100 1.00 92.06 108 GLY A O 1
ATOM 817 N N . GLU A 1 109 ? -12.574 11.827 21.222 1.00 92.81 109 GLU A N 1
ATOM 818 C CA . GLU A 1 109 ? -11.159 11.488 21.068 1.00 92.81 109 GLU A CA 1
ATOM 819 C C . GLU A 1 109 ? -10.878 10.910 19.676 1.00 92.81 109 GLU A C 1
ATOM 821 O O . GLU A 1 109 ? -11.756 10.333 19.028 1.00 92.81 109 GLU A O 1
ATOM 826 N N . ALA A 1 110 ? -9.657 11.106 19.181 1.00 93.38 110 ALA A N 1
ATOM 827 C CA . ALA A 1 110 ? -9.211 10.506 17.931 1.00 93.38 110 ALA A CA 1
ATOM 828 C C . ALA A 1 110 ? -8.718 9.066 18.182 1.00 93.38 110 ALA A C 1
ATOM 830 O O . ALA A 1 110 ? -7.917 8.856 19.093 1.00 93.38 110 ALA A O 1
ATOM 831 N N . PRO A 1 111 ? -9.148 8.080 17.375 1.00 93.94 111 PRO A N 1
ATOM 832 C CA . PRO A 1 111 ? -8.553 6.747 17.359 1.00 93.94 111 PRO A CA 1
ATOM 833 C C . PRO A 1 111 ? -7.037 6.786 17.105 1.00 93.94 111 PRO A C 1
ATOM 835 O O . PRO A 1 111 ? -6.530 7.776 16.565 1.00 93.94 111 PRO A O 1
ATOM 838 N N . PRO A 1 112 ? -6.308 5.702 17.437 1.00 95.62 112 PRO A N 1
ATOM 839 C CA . PRO A 1 112 ? -4.890 5.598 17.115 1.00 95.62 112 PRO A CA 1
ATOM 840 C C . PRO A 1 112 ? -4.640 5.724 15.606 1.00 95.62 112 PRO A C 1
ATOM 842 O O . PRO A 1 112 ? -5.523 5.474 14.782 1.00 95.62 112 PRO A O 1
ATOM 845 N N . GLU A 1 113 ? -3.408 6.091 15.254 1.00 96.62 113 GLU A N 1
ATOM 846 C CA . GLU A 1 113 ? -2.962 6.140 13.862 1.00 96.62 113 GLU A CA 1
ATOM 847 C C . GLU A 1 113 ? -3.144 4.774 13.186 1.00 96.62 113 GLU A C 1
ATOM 849 O O . GLU A 1 113 ? -2.752 3.736 13.724 1.00 96.62 113 GLU A O 1
ATOM 854 N N . LEU A 1 114 ? -3.734 4.791 11.991 1.00 97.69 114 LEU A N 1
ATOM 855 C CA . LEU A 1 114 ? -3.903 3.615 11.154 1.00 97.69 114 LEU A CA 1
ATOM 856 C C . LEU A 1 114 ? -2.809 3.573 10.091 1.00 97.69 114 LEU A C 1
ATOM 858 O O . LEU A 1 114 ? -2.581 4.550 9.375 1.00 97.69 114 LEU A O 1
ATOM 862 N N . VAL A 1 115 ? -2.183 2.409 9.941 1.00 98.06 115 VAL A N 1
ATOM 863 C CA . VAL A 1 115 ? -1.111 2.165 8.975 1.00 98.06 115 VAL A CA 1
ATOM 864 C C . VAL A 1 115 ? -1.539 1.073 8.005 1.00 98.06 115 VAL A C 1
ATOM 866 O O . VAL A 1 115 ? -1.772 -0.074 8.382 1.00 98.06 115 VAL A O 1
ATOM 869 N N . CYS A 1 116 ? -1.636 1.437 6.733 1.00 98.00 116 CYS A N 1
ATOM 870 C CA . CYS A 1 116 ? -1.894 0.537 5.626 1.00 98.00 116 CYS A CA 1
ATOM 871 C C . CYS A 1 116 ? -0.574 0.116 4.990 1.00 98.00 116 CYS A C 1
ATOM 873 O O . CYS A 1 116 ? 0.083 0.910 4.320 1.00 98.00 116 CYS A O 1
ATOM 875 N N . LEU A 1 117 ? -0.180 -1.132 5.207 1.00 97.88 117 LEU A N 1
ATOM 876 C CA . LEU A 1 117 ? 1.031 -1.709 4.643 1.00 97.88 117 LEU A CA 1
ATOM 877 C C . LEU A 1 117 ? 0.714 -2.272 3.259 1.00 97.88 117 LEU A C 1
ATOM 879 O O . LEU A 1 117 ? -0.130 -3.165 3.135 1.00 97.88 117 LEU A O 1
ATOM 883 N N . VAL A 1 118 ? 1.407 -1.759 2.245 1.00 97.56 118 VAL A N 1
ATOM 884 C CA . VAL A 1 118 ? 1.312 -2.198 0.852 1.00 97.56 118 VAL A CA 1
ATOM 885 C C . VAL A 1 118 ? 2.661 -2.788 0.464 1.00 97.56 118 VAL A C 1
ATOM 887 O O . VAL A 1 118 ? 3.632 -2.054 0.277 1.00 97.56 118 VAL A O 1
ATOM 890 N N . SER A 1 119 ? 2.746 -4.117 0.405 1.00 94.94 119 SER A N 1
ATOM 891 C CA . SER A 1 119 ? 4.022 -4.820 0.270 1.00 94.94 119 SER A CA 1
ATOM 892 C C . SER A 1 119 ? 4.166 -5.624 -1.016 1.00 94.94 119 SER A C 1
ATOM 894 O O . SER A 1 119 ? 3.183 -6.138 -1.556 1.00 94.94 119 SER A O 1
ATOM 896 N N . HIS A 1 120 ? 5.425 -5.724 -1.454 1.00 92.00 120 HIS A N 1
ATOM 897 C CA . HIS A 1 120 ? 5.916 -6.494 -2.598 1.00 92.00 120 HIS A CA 1
ATOM 898 C C . HIS A 1 120 ? 5.073 -6.316 -3.865 1.00 92.00 120 HIS A C 1
ATOM 900 O O . HIS A 1 120 ? 4.405 -7.246 -4.313 1.00 92.00 120 HIS A O 1
ATOM 906 N N . PHE A 1 121 ? 5.077 -5.106 -4.428 1.00 92.69 121 PHE A N 1
ATOM 907 C CA . PHE A 1 121 ? 4.380 -4.805 -5.679 1.00 92.69 121 PHE A CA 1
ATOM 908 C C . PHE A 1 121 ? 5.303 -4.202 -6.732 1.00 92.69 121 PHE A C 1
ATOM 910 O O . PHE A 1 121 ? 6.356 -3.650 -6.413 1.00 92.69 121 PHE A O 1
ATOM 917 N N . TYR A 1 122 ? 4.885 -4.327 -7.989 1.00 89.44 122 TYR A N 1
ATOM 918 C CA . TYR A 1 122 ? 5.520 -3.706 -9.146 1.00 89.44 122 TYR A CA 1
ATOM 919 C C . TYR A 1 122 ? 4.501 -3.623 -10.297 1.00 89.44 122 TYR A C 1
ATOM 921 O O . TYR A 1 122 ? 3.776 -4.602 -10.522 1.00 89.44 122 TYR A O 1
ATOM 929 N N . PRO A 1 123 ? 4.455 -2.529 -11.076 1.00 90.75 123 PRO A N 1
ATOM 930 C CA . PRO A 1 123 ? 5.312 -1.339 -11.005 1.00 90.75 123 PRO A CA 1
ATOM 931 C C . PRO A 1 123 ? 4.926 -0.364 -9.876 1.00 90.75 123 PRO A C 1
ATOM 933 O O . PRO A 1 123 ? 3.894 -0.521 -9.234 1.00 90.75 123 PRO A O 1
ATOM 936 N N . SER A 1 124 ? 5.759 0.642 -9.594 1.00 88.56 124 SER A N 1
ATOM 937 C CA . SER A 1 124 ? 5.411 1.670 -8.599 1.00 88.56 124 SER A CA 1
ATOM 938 C C . SER A 1 124 ? 4.403 2.687 -9.139 1.00 88.56 124 SER A C 1
ATOM 940 O O . SER A 1 124 ? 3.641 3.282 -8.371 1.00 88.56 124 SER A O 1
ATOM 942 N N . GLU A 1 125 ? 4.385 2.888 -10.457 1.00 88.19 125 GLU A N 1
ATOM 943 C CA . GLU A 1 125 ? 3.489 3.810 -11.134 1.00 88.19 125 GLU A CA 1
ATOM 944 C C . GLU A 1 125 ? 2.034 3.318 -11.111 1.00 88.19 125 GLU A C 1
ATOM 946 O O . GLU A 1 125 ? 1.729 2.160 -11.395 1.00 88.19 125 GLU A O 1
ATOM 951 N N . GLY A 1 126 ? 1.109 4.233 -10.811 1.00 85.75 126 GLY A N 1
ATOM 952 C CA . GLY A 1 126 ? -0.324 3.931 -10.760 1.00 85.75 126 GLY A CA 1
ATOM 953 C C . GLY A 1 126 ? -0.792 3.282 -9.456 1.00 85.75 126 GLY A C 1
ATOM 954 O O . GLY A 1 126 ? -1.939 2.840 -9.388 1.00 85.75 126 GLY A O 1
ATOM 955 N N . LEU A 1 127 ? 0.061 3.222 -8.425 1.00 93.88 127 LEU A N 1
ATOM 956 C CA . LEU A 1 127 ? -0.392 2.890 -7.080 1.00 93.88 127 LEU A CA 1
ATOM 957 C C . LEU A 1 127 ? -1.104 4.090 -6.440 1.00 93.88 127 LEU A C 1
ATOM 959 O O . LEU A 1 127 ? -0.511 5.154 -6.265 1.00 93.88 127 LEU A O 1
ATOM 963 N N . GLU A 1 128 ? -2.342 3.885 -6.002 1.00 94.88 128 GLU A N 1
ATOM 964 C CA . GLU A 1 128 ? -3.099 4.872 -5.232 1.00 94.88 128 GLU A CA 1
ATOM 965 C C . GLU A 1 128 ? -3.620 4.254 -3.936 1.00 94.88 128 GLU A C 1
ATOM 967 O O . GLU A 1 128 ? -4.094 3.118 -3.921 1.00 94.88 128 GLU A O 1
ATOM 972 N N . VAL A 1 129 ? -3.538 5.013 -2.840 1.00 96.56 129 VAL A N 1
ATOM 973 C CA . VAL A 1 129 ? -4.034 4.602 -1.522 1.00 96.56 129 VAL A CA 1
ATOM 974 C C . VAL A 1 129 ? -5.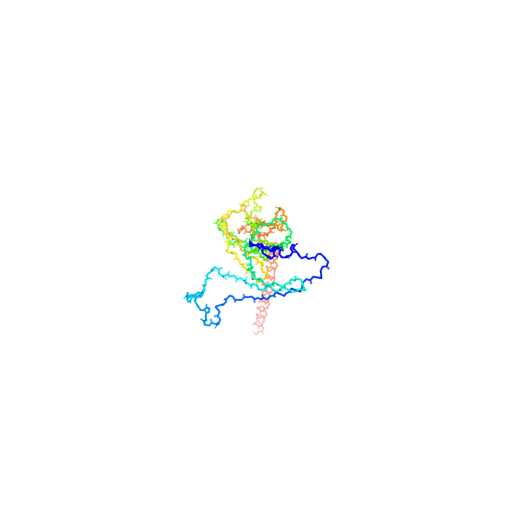112 5.576 -1.068 1.00 96.56 129 VAL A C 1
ATOM 976 O O . VAL A 1 129 ? -4.855 6.759 -0.827 1.00 96.56 129 VAL A O 1
ATOM 979 N N . GLU A 1 130 ? -6.324 5.064 -0.912 1.00 95.69 130 GLU A N 1
ATOM 980 C CA . GLU A 1 130 ? -7.483 5.800 -0.436 1.00 95.69 130 GLU A CA 1
ATOM 981 C C . GLU A 1 130 ? -7.947 5.297 0.928 1.00 95.69 130 GLU A C 1
ATOM 983 O O . GLU A 1 130 ? -7.852 4.117 1.260 1.00 95.69 130 GLU A O 1
ATOM 988 N N . TRP A 1 131 ? -8.475 6.222 1.725 1.00 96.00 131 TRP A N 1
ATOM 989 C CA . TRP A 1 131 ? -8.990 5.940 3.056 1.00 96.00 131 TRP A CA 1
ATOM 990 C C . TRP A 1 131 ? -10.493 6.180 3.096 1.00 96.00 131 TRP A C 1
ATOM 992 O O . TRP A 1 131 ? -10.968 7.286 2.815 1.00 96.00 131 TRP A O 1
ATOM 1002 N N . GLU A 1 132 ? -11.230 5.151 3.487 1.00 93.50 132 GLU A N 1
ATOM 1003 C CA . GLU A 1 132 ? -12.687 5.128 3.535 1.00 93.50 132 GLU A CA 1
ATOM 1004 C C . GLU A 1 132 ? -13.168 4.824 4.957 1.00 93.50 132 GLU A C 1
ATOM 1006 O O . GLU A 1 132 ? -12.490 4.155 5.736 1.00 93.50 132 GLU A O 1
ATOM 1011 N N . LEU A 1 133 ? -14.368 5.292 5.279 1.00 91.25 133 LEU A N 1
ATOM 1012 C CA . LEU A 1 133 ? -15.123 4.922 6.465 1.00 91.25 133 LEU A CA 1
ATOM 1013 C C . LEU A 1 133 ? -16.470 4.360 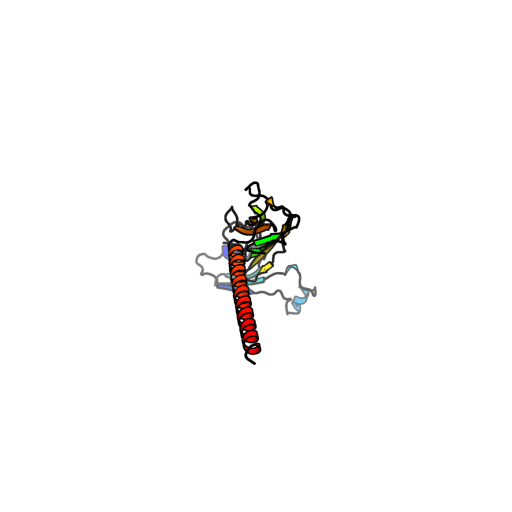6.003 1.00 91.25 133 LEU A C 1
ATOM 1015 O O . LEU A 1 133 ? -17.215 5.024 5.277 1.00 91.25 133 LEU A O 1
ATOM 1019 N N . ARG A 1 134 ? -16.758 3.122 6.402 1.00 87.81 134 ARG A N 1
ATOM 1020 C CA . ARG A 1 134 ? -17.994 2.400 6.085 1.00 87.81 134 ARG A CA 1
ATOM 1021 C C . ARG A 1 134 ? -18.787 2.165 7.351 1.00 87.81 134 ARG A C 1
ATOM 1023 O O . ARG A 1 134 ? -18.269 1.595 8.301 1.00 87.81 134 ARG A O 1
ATOM 1030 N N . GLY A 1 135 ? -20.064 2.509 7.340 1.00 76.31 135 GLY A N 1
ATOM 1031 C CA . GLY A 1 135 ? -20.890 2.398 8.538 1.00 76.31 135 GLY A CA 1
ATOM 1032 C C . GLY A 1 135 ? -20.779 3.642 9.419 1.00 76.31 135 GLY A C 1
ATOM 1033 O O . GLY A 1 135 ? -19.739 4.288 9.515 1.00 76.31 135 GLY A O 1
ATOM 1034 N N . GLY A 1 136 ? -21.924 4.018 9.970 1.00 62.78 136 GLY A N 1
ATOM 1035 C CA . GLY A 1 136 ? -22.274 5.351 10.448 1.00 62.78 136 GLY A CA 1
ATOM 1036 C C . GLY A 1 136 ? -23.748 5.612 10.093 1.00 62.78 136 GLY A C 1
ATOM 1037 O O . GLY A 1 136 ? -24.329 4.821 9.345 1.00 62.78 136 GLY A O 1
ATOM 1038 N N . PRO A 1 137 ? -24.370 6.698 10.579 1.00 54.16 137 PRO A N 1
ATOM 1039 C CA . PRO A 1 137 ? -25.819 6.932 10.477 1.00 54.16 137 PRO A CA 1
ATOM 1040 C C . PRO A 1 137 ? -26.376 6.951 9.040 1.00 54.16 137 PRO A C 1
ATOM 1042 O O . PRO A 1 137 ? -27.575 6.794 8.848 1.00 54.16 137 PRO A O 1
ATOM 1045 N N . GLU A 1 138 ? -25.512 7.099 8.034 1.00 55.47 138 GLU A N 1
ATOM 1046 C CA . GLU A 1 138 ? -25.873 7.173 6.615 1.00 55.47 138 GLU A CA 1
ATOM 1047 C C . GLU A 1 138 ? -25.678 5.856 5.841 1.00 55.47 138 GLU A C 1
ATOM 1049 O O . GLU A 1 138 ? -26.068 5.782 4.679 1.00 55.47 138 GLU A O 1
ATOM 1054 N N . GLY A 1 139 ? -25.034 4.826 6.413 1.00 58.69 139 GLY A N 1
ATOM 1055 C CA . GLY A 1 139 ? -24.738 3.554 5.719 1.00 58.69 139 GLY A CA 1
ATOM 1056 C C . GLY A 1 139 ? -23.900 3.675 4.429 1.00 58.69 139 GLY A C 1
ATOM 1057 O O . GLY A 1 139 ? -23.571 2.664 3.809 1.00 58.69 139 GLY A O 1
ATOM 1058 N N . SER A 1 140 ? -23.545 4.898 4.030 1.00 65.25 140 SER A N 1
ATOM 1059 C CA . SER A 1 140 ? -22.866 5.239 2.791 1.00 65.25 140 SER A CA 1
ATOM 1060 C C . SER A 1 140 ? -21.353 5.212 2.966 1.00 65.25 140 SER A C 1
ATOM 1062 O O . SER A 1 140 ? -20.807 5.410 4.053 1.00 65.25 140 SER A O 1
ATOM 1064 N N . PHE A 1 141 ? -20.666 4.929 1.865 1.00 73.31 141 PHE A N 1
ATOM 1065 C CA . PHE A 1 141 ? -19.218 5.011 1.790 1.00 73.31 141 PHE A CA 1
ATOM 1066 C C . PHE A 1 141 ? -18.805 6.475 1.875 1.00 73.31 141 PHE A C 1
ATOM 1068 O O . PHE A 1 141 ? -19.216 7.281 1.038 1.00 73.31 141 PHE A O 1
ATOM 1075 N N . GLN A 1 142 ? -17.986 6.819 2.867 1.00 86.12 142 GLN A N 1
ATOM 1076 C CA . GLN A 1 142 ? -17.455 8.170 3.006 1.00 86.12 142 GLN A CA 1
ATOM 1077 C C . GLN A 1 142 ? -15.934 8.159 3.030 1.00 86.12 142 GLN A C 1
ATOM 1079 O O . GLN A 1 142 ? -15.305 7.216 3.505 1.00 86.12 142 GLN A O 1
ATOM 1084 N N . LYS A 1 143 ? -15.324 9.235 2.533 1.00 89.62 143 LYS A N 1
ATOM 1085 C CA . LYS A 1 143 ? -13.879 9.433 2.655 1.00 89.62 143 LYS A CA 1
ATOM 1086 C C . LYS A 1 143 ? -13.532 9.645 4.127 1.00 89.62 143 LYS A C 1
ATOM 1088 O O . LYS A 1 143 ? -14.132 10.502 4.780 1.00 89.62 143 LYS A O 1
ATOM 1093 N N . ALA A 1 144 ? -12.575 8.882 4.647 1.00 91.00 144 ALA A N 1
ATOM 1094 C CA . ALA A 1 144 ? -12.166 9.011 6.040 1.00 91.00 144 ALA A CA 1
ATOM 1095 C C . ALA A 1 144 ? -11.586 10.412 6.296 1.00 91.00 144 ALA A C 1
ATOM 1097 O O . ALA A 1 144 ? -10.761 10.918 5.527 1.00 91.00 144 ALA A O 1
ATOM 1098 N N . LYS A 1 145 ? -12.037 11.049 7.380 1.00 91.69 145 LYS A N 1
ATOM 1099 C CA . LYS A 1 145 ? -11.564 12.371 7.805 1.00 91.69 145 LYS A CA 1
ATOM 1100 C C . LYS A 1 145 ? -10.307 12.221 8.658 1.00 91.69 145 LYS A C 1
ATOM 1102 O O . LYS A 1 145 ? -10.239 11.329 9.500 1.00 91.69 145 LYS A O 1
ATOM 1107 N N . GLY A 1 146 ? -9.339 13.111 8.462 1.00 92.19 146 GLY A N 1
ATOM 1108 C CA . GLY A 1 146 ? -8.056 13.050 9.156 1.00 92.19 146 GLY A CA 1
ATOM 1109 C C . GLY A 1 146 ? -6.882 13.494 8.292 1.00 92.19 146 GLY A C 1
ATOM 1110 O O . GLY A 1 146 ? -7.041 13.787 7.100 1.00 92.19 146 GLY A O 1
ATOM 1111 N N . GLN A 1 147 ? -5.701 13.536 8.904 1.00 95.81 147 GLN A N 1
ATOM 1112 C CA . GLN A 1 147 ? -4.448 13.762 8.188 1.00 95.81 147 GLN A CA 1
ATOM 1113 C C . GLN A 1 147 ? -3.990 12.456 7.541 1.00 95.81 147 GLN A C 1
ATOM 1115 O O . GLN A 1 147 ? -4.118 11.386 8.132 1.00 95.81 147 GLN A O 1
ATOM 1120 N N . ARG A 1 148 ? -3.502 12.545 6.302 1.00 96.88 148 ARG A N 1
ATOM 1121 C CA . ARG A 1 148 ? -3.124 11.396 5.473 1.00 96.88 148 ARG A CA 1
ATOM 1122 C C . ARG A 1 148 ? -1.778 11.667 4.829 1.00 96.88 148 ARG A C 1
ATOM 1124 O O . ARG A 1 148 ? -1.593 12.744 4.265 1.00 96.88 148 ARG A O 1
ATOM 1131 N N . TRP A 1 149 ? -0.877 10.699 4.878 1.00 96.56 149 TRP A N 1
ATOM 1132 C CA . TRP A 1 149 ? 0.424 10.779 4.219 1.00 96.56 149 TRP A CA 1
ATOM 1133 C C . TRP A 1 149 ? 0.885 9.394 3.770 1.00 96.56 149 TRP A C 1
ATOM 1135 O O . TRP A 1 149 ? 0.325 8.374 4.173 1.00 96.56 149 TRP A O 1
ATOM 1145 N N . LEU A 1 150 ? 1.888 9.369 2.898 1.00 96.81 150 LEU A N 1
ATOM 1146 C CA . LEU A 1 150 ? 2.531 8.150 2.419 1.00 96.81 150 LEU A CA 1
ATOM 1147 C C . LEU A 1 150 ? 3.990 8.150 2.867 1.00 96.81 150 LEU A C 1
ATOM 1149 O O . LEU A 1 150 ? 4.618 9.209 2.948 1.00 96.81 150 LEU A O 1
ATOM 1153 N N . SER A 1 151 ? 4.530 6.969 3.147 1.00 95.31 151 SER A N 1
ATOM 1154 C CA . SER A 1 151 ? 5.965 6.793 3.333 1.00 95.31 151 SER A CA 1
ATOM 1155 C C . SER A 1 151 ? 6.713 6.920 2.006 1.00 95.31 151 SER A C 1
ATOM 1157 O O . SER A 1 151 ? 6.136 6.812 0.922 1.00 95.31 151 SER A O 1
ATOM 1159 N N . ALA A 1 152 ? 8.036 7.048 2.095 1.00 91.94 152 ALA A N 1
ATOM 1160 C CA . ALA A 1 152 ? 8.898 6.786 0.951 1.00 91.94 152 ALA A CA 1
ATOM 1161 C C . ALA A 1 152 ? 8.748 5.329 0.472 1.00 91.94 152 ALA A C 1
ATOM 1163 O O . ALA A 1 152 ? 8.358 4.439 1.242 1.00 91.94 152 ALA A O 1
ATOM 1164 N N . LEU A 1 153 ? 9.072 5.095 -0.800 1.00 92.69 153 LEU A N 1
ATOM 1165 C CA . LEU A 1 153 ? 9.151 3.751 -1.355 1.00 92.69 153 LEU A CA 1
ATOM 1166 C C . LEU A 1 153 ? 10.364 3.020 -0.778 1.00 92.69 153 LEU A C 1
ATOM 1168 O O . LEU A 1 153 ? 11.463 3.566 -0.701 1.00 92.69 153 LEU A O 1
ATOM 1172 N N . HIS A 1 154 ? 10.147 1.764 -0.412 1.00 89.62 154 HIS A N 1
ATOM 1173 C CA . HIS A 1 154 ? 11.176 0.846 0.046 1.00 89.62 154 HIS A CA 1
ATOM 1174 C C . HIS A 1 154 ? 11.394 -0.207 -1.031 1.00 89.62 154 HIS A C 1
ATOM 1176 O O . HIS A 1 154 ? 10.461 -0.922 -1.391 1.00 89.62 154 HIS A O 1
ATOM 1182 N N . HIS A 1 155 ? 12.618 -0.284 -1.542 1.00 90.94 155 HIS A N 1
ATOM 1183 C CA . HIS A 1 155 ? 13.013 -1.278 -2.532 1.00 90.94 155 HIS A CA 1
ATOM 1184 C C . HIS A 1 155 ? 13.504 -2.544 -1.838 1.00 90.94 155 HIS A C 1
ATOM 1186 O O . HIS A 1 155 ? 14.283 -2.478 -0.884 1.00 90.94 155 HIS A O 1
ATOM 1192 N N . HIS A 1 156 ? 13.066 -3.688 -2.343 1.00 85.69 156 HIS A N 1
ATOM 1193 C CA . HIS A 1 156 ? 13.492 -5.003 -1.885 1.00 85.69 156 HIS A CA 1
ATOM 1194 C C . HIS A 1 156 ? 14.498 -5.619 -2.856 1.00 85.69 156 HIS A C 1
ATOM 1196 O O . HIS A 1 156 ? 14.668 -5.169 -3.989 1.00 85.69 156 HIS A O 1
ATOM 1202 N N . SER A 1 157 ? 15.187 -6.670 -2.410 1.00 82.50 157 SER A N 1
ATOM 1203 C CA . SER A 1 157 ? 16.159 -7.393 -3.241 1.00 82.50 157 SER A CA 1
ATOM 1204 C C . SER A 1 157 ? 15.519 -8.212 -4.367 1.00 82.50 157 SER A C 1
ATOM 1206 O O . SER A 1 157 ? 16.226 -8.646 -5.267 1.00 82.50 157 SER A O 1
ATOM 1208 N N . ASP A 1 158 ? 14.207 -8.451 -4.299 1.00 83.06 158 ASP A N 1
ATOM 1209 C CA . ASP A 1 158 ? 13.397 -9.111 -5.333 1.00 83.06 158 ASP A CA 1
ATOM 1210 C C . ASP A 1 158 ? 12.880 -8.120 -6.398 1.00 83.06 158 ASP A C 1
ATOM 1212 O O . ASP A 1 158 ? 11.950 -8.442 -7.128 1.00 83.06 158 ASP A O 1
ATOM 1216 N N . GLU A 1 159 ? 13.456 -6.911 -6.454 1.00 81.75 159 GLU A N 1
ATOM 1217 C CA . GLU A 1 159 ? 13.069 -5.785 -7.325 1.00 81.75 159 GLU A CA 1
ATOM 1218 C C . GLU A 1 159 ? 11.668 -5.205 -7.052 1.00 81.75 159 GLU A C 1
ATOM 1220 O O . GLU A 1 159 ? 11.298 -4.177 -7.626 1.00 81.75 159 GLU A O 1
ATOM 1225 N N . SER A 1 160 ? 10.908 -5.793 -6.124 1.00 87.94 160 SER A N 1
ATOM 1226 C CA . SER A 1 160 ? 9.614 -5.269 -5.707 1.00 87.94 160 SER A CA 1
ATOM 1227 C C . SER A 1 160 ? 9.767 -4.035 -4.817 1.00 87.94 160 SER A C 1
ATOM 1229 O O . SER A 1 160 ? 10.799 -3.798 -4.175 1.00 87.94 160 SER A O 1
ATOM 1231 N N . VAL A 1 161 ? 8.708 -3.232 -4.753 1.00 92.94 161 VAL A N 1
ATOM 1232 C CA . VAL A 1 161 ? 8.630 -2.078 -3.859 1.00 92.94 161 VAL A CA 1
ATOM 1233 C C . VAL A 1 161 ? 7.568 -2.273 -2.788 1.00 92.94 161 VAL A C 1
ATOM 1235 O O . VAL A 1 161 ? 6.657 -3.096 -2.890 1.00 92.94 161 VAL A O 1
ATOM 1238 N N . SER A 1 162 ? 7.709 -1.534 -1.697 1.00 95.88 162 SER A N 1
ATOM 1239 C CA . SER A 1 162 ? 6.721 -1.450 -0.628 1.00 95.88 162 SER A CA 1
ATOM 1240 C C . SER A 1 162 ? 6.580 -0.021 -0.133 1.00 95.88 162 SER A C 1
ATOM 1242 O O . SER A 1 162 ? 7.540 0.749 -0.138 1.00 95.88 162 SER A O 1
ATOM 1244 N N . LEU A 1 163 ? 5.385 0.328 0.324 1.00 96.88 163 LEU A N 1
ATOM 1245 C CA . LEU A 1 163 ? 5.130 1.591 1.003 1.00 96.88 163 LEU A CA 1
ATOM 1246 C C . LEU A 1 163 ? 4.052 1.425 2.065 1.00 96.88 163 LEU A C 1
ATOM 1248 O O . LEU A 1 163 ? 3.296 0.450 2.065 1.00 96.88 163 LEU A O 1
ATOM 1252 N N . SER A 1 164 ? 3.971 2.395 2.964 1.00 97.50 164 SER A N 1
ATOM 1253 C CA . SER A 1 164 ? 2.894 2.493 3.933 1.00 97.50 164 SER A CA 1
ATOM 1254 C C . SER A 1 164 ? 2.087 3.766 3.723 1.00 97.50 164 SER A C 1
ATOM 1256 O O . SER A 1 164 ? 2.625 4.864 3.572 1.00 97.50 164 SER A O 1
ATOM 1258 N N . GLY A 1 165 ? 0.768 3.612 3.708 1.00 97.38 165 GLY A N 1
ATOM 1259 C CA . GLY A 1 165 ? -0.167 4.718 3.840 1.00 97.38 165 GLY A CA 1
ATOM 1260 C C . GLY A 1 165 ? -0.515 4.919 5.303 1.00 97.38 165 GLY A C 1
ATOM 1261 O O . GLY A 1 165 ? -0.753 3.952 6.018 1.00 97.38 165 GLY A O 1
ATOM 1262 N N . HIS A 1 166 ? -0.573 6.166 5.739 1.00 98.06 166 HIS A N 1
ATOM 1263 C CA . HIS A 1 166 ? -0.858 6.525 7.120 1.00 98.06 166 HIS A CA 1
ATOM 1264 C C . HIS A 1 166 ? -2.113 7.391 7.180 1.00 98.06 166 HIS A C 1
ATOM 1266 O O . HIS A 1 166 ? -2.322 8.265 6.328 1.00 98.06 166 HIS A O 1
ATOM 1272 N N . LEU A 1 167 ? -2.950 7.141 8.182 1.00 97.81 167 LEU A N 1
ATOM 1273 C CA . LEU A 1 167 ? -4.117 7.946 8.505 1.00 97.81 167 LEU A CA 1
ATOM 1274 C C . LEU A 1 167 ? -4.114 8.239 9.998 1.00 97.81 167 LEU A C 1
ATOM 1276 O O . LEU A 1 167 ? -4.211 7.330 10.815 1.00 97.81 167 LEU A O 1
ATOM 1280 N N . GLN A 1 168 ? -4.112 9.522 10.331 1.00 97.31 168 GLN A N 1
ATOM 1281 C CA . GLN A 1 168 ? -4.443 10.005 11.661 1.00 97.31 168 GLN A CA 1
ATOM 1282 C C . GLN A 1 168 ? -5.917 10.434 11.666 1.00 97.31 168 GLN A C 1
ATOM 1284 O O . GLN A 1 168 ? -6.236 11.488 11.095 1.00 97.31 168 GLN A O 1
ATOM 1289 N N . PRO A 1 169 ? -6.833 9.627 12.238 1.00 95.12 169 PRO A N 1
ATOM 1290 C CA . PRO A 1 169 ? -8.264 9.883 12.137 1.00 95.12 169 PRO A CA 1
ATOM 1291 C C . PRO A 1 169 ? -8.694 11.123 12.931 1.00 95.12 169 PRO A C 1
ATOM 1293 O O . PRO A 1 169 ? -8.036 11.553 13.876 1.00 95.12 169 PRO A O 1
ATOM 1296 N N . SER A 1 170 ? -9.820 11.718 12.543 1.00 94.00 170 SER A N 1
ATOM 1297 C CA . SER A 1 170 ? -10.451 12.792 13.324 1.00 94.00 170 SER A CA 1
ATOM 1298 C C . SER A 1 170 ? -11.167 12.254 14.574 1.00 94.00 170 SER A C 1
ATOM 1300 O O . SER A 1 170 ? -11.525 11.076 14.601 1.00 94.00 170 SER A O 1
ATOM 1302 N N . PRO A 1 171 ? -11.432 13.112 15.578 1.00 93.94 171 PRO A N 1
ATOM 1303 C CA . PRO A 1 171 ? -12.223 12.742 16.747 1.00 93.94 171 PRO A CA 1
ATOM 1304 C C . PRO A 1 171 ? -13.579 12.128 16.393 1.00 93.94 171 PRO A C 1
ATOM 1306 O O . PRO A 1 171 ? -14.280 12.635 15.509 1.00 93.94 171 PRO A O 1
ATOM 1309 N N . VAL A 1 172 ? -13.944 11.050 17.087 1.00 91.75 172 VAL A N 1
ATOM 1310 C CA . VAL A 1 172 ? -15.129 10.245 16.756 1.00 91.75 172 VAL A CA 1
ATOM 1311 C C . VAL A 1 172 ? -16.348 10.611 17.596 1.00 91.75 172 VAL A C 1
ATOM 1313 O O . VAL A 1 172 ? -16.241 11.128 18.709 1.00 91.75 172 VAL A O 1
ATOM 1316 N N . THR A 1 173 ? -17.537 10.326 17.066 1.00 89.81 173 THR A N 1
ATOM 1317 C CA . THR A 1 173 ? -18.812 10.475 17.785 1.00 89.81 173 THR A CA 1
ATOM 1318 C C . THR A 1 173 ? -19.443 9.115 18.055 1.00 89.81 173 THR A C 1
ATOM 1320 O O . THR A 1 173 ? -19.121 8.123 17.404 1.00 89.81 173 THR A O 1
ATOM 1323 N N . THR A 1 174 ? -20.399 9.059 18.981 1.00 87.25 174 THR A N 1
ATOM 1324 C CA . THR A 1 174 ? -21.139 7.826 19.299 1.00 87.25 174 THR A CA 1
ATOM 1325 C C . THR A 1 174 ? -21.866 7.221 18.093 1.00 87.25 174 THR A C 1
ATOM 1327 O O . THR A 1 174 ? -22.038 6.010 18.027 1.00 87.25 174 THR A O 1
ATOM 1330 N N . ALA A 1 175 ? -22.230 8.034 17.097 1.00 85.44 175 ALA A N 1
ATOM 1331 C CA . ALA A 1 175 ? -22.869 7.573 15.864 1.00 85.44 175 ALA A CA 1
ATOM 1332 C C . ALA A 1 175 ? -21.939 6.751 14.948 1.00 85.44 175 ALA A C 1
ATOM 1334 O O . ALA A 1 175 ? -22.413 6.105 14.018 1.00 85.44 175 ALA A O 1
ATOM 1335 N N . GLN A 1 176 ? -20.623 6.794 15.180 1.00 87.00 176 GLN A N 1
ATOM 1336 C CA . GLN A 1 176 ? -19.612 6.060 14.408 1.00 87.00 176 GLN A CA 1
ATOM 1337 C C . GLN A 1 176 ? -19.224 4.723 15.055 1.00 87.00 176 GLN A C 1
ATOM 1339 O O . GLN A 1 176 ? -18.302 4.056 14.594 1.00 87.00 176 GLN A O 1
ATOM 1344 N N . HIS A 1 177 ? -19.907 4.322 16.124 1.00 88.88 177 HIS A N 1
ATOM 1345 C CA . HIS A 1 177 ? -19.716 3.018 16.744 1.00 88.88 177 HIS A CA 1
ATOM 1346 C C . HIS A 1 177 ? -20.053 1.878 15.771 1.00 88.88 177 HIS A C 1
ATOM 1348 O O . HIS A 1 177 ? -21.080 1.920 15.093 1.00 88.88 177 HIS A O 1
ATOM 1354 N N . GLY A 1 178 ? -19.172 0.880 15.675 1.00 88.25 178 GLY A N 1
ATOM 1355 C CA . GLY A 1 178 ? -19.277 -0.220 14.714 1.00 88.25 178 GLY A CA 1
ATOM 1356 C C . GLY A 1 178 ? -18.926 0.169 13.270 1.00 88.25 178 GLY A C 1
ATOM 1357 O O . GLY A 1 178 ? -19.087 -0.643 12.356 1.00 88.25 178 GLY A O 1
ATOM 1358 N N . ALA A 1 179 ? -18.459 1.401 13.029 1.00 91.31 179 ALA A N 1
ATOM 1359 C CA . ALA A 1 179 ? -17.955 1.805 11.721 1.00 91.31 179 ALA A CA 1
ATOM 1360 C C . ALA A 1 179 ? -16.656 1.062 11.380 1.00 91.31 179 ALA A C 1
ATOM 1362 O O . ALA A 1 179 ? -15.924 0.616 12.255 1.00 91.31 179 ALA A O 1
ATOM 1363 N N . ARG A 1 180 ? -16.336 0.939 10.096 1.00 93.38 180 ARG A N 1
ATOM 1364 C CA . ARG A 1 180 ? -15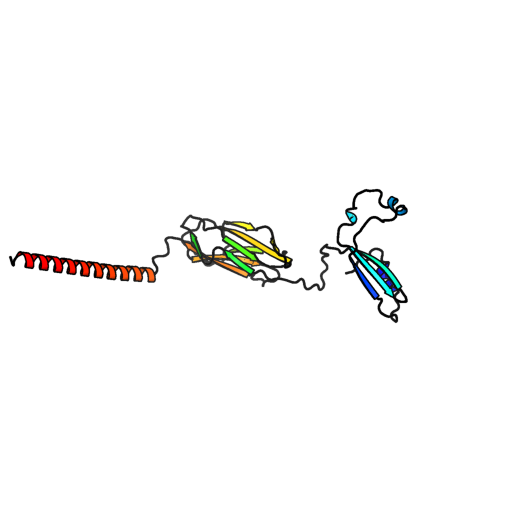.149 0.249 9.590 1.00 93.38 180 ARG A CA 1
ATOM 1365 C C . ARG A 1 180 ? -14.300 1.208 8.783 1.00 93.38 180 ARG A C 1
ATOM 1367 O O . ARG A 1 180 ? -14.738 1.701 7.743 1.00 93.38 180 ARG A O 1
ATOM 1374 N N . TYR A 1 181 ? -13.084 1.459 9.245 1.00 94.50 181 TYR A N 1
ATOM 1375 C CA . TYR A 1 181 ? -12.082 2.117 8.419 1.00 94.50 181 TYR A CA 1
ATOM 1376 C C . TYR A 1 181 ? -11.572 1.121 7.387 1.00 94.50 181 TYR A C 1
ATOM 1378 O O . TYR A 1 181 ? -11.271 -0.019 7.732 1.00 94.50 181 TYR A O 1
ATOM 1386 N N . ALA A 1 182 ? -11.460 1.548 6.135 1.00 94.81 182 ALA A N 1
ATOM 1387 C CA . ALA A 1 182 ? -10.893 0.748 5.065 1.00 94.81 182 ALA A CA 1
ATOM 1388 C C . ALA A 1 182 ? -9.759 1.512 4.383 1.00 94.81 182 ALA A C 1
ATOM 1390 O O . ALA A 1 182 ? -9.928 2.661 3.974 1.00 94.81 182 ALA A O 1
ATOM 1391 N N . CYS A 1 183 ? -8.616 0.853 4.228 1.00 95.88 183 CYS A N 1
ATOM 1392 C CA . CYS A 1 183 ? -7.594 1.279 3.284 1.00 95.88 183 CYS A CA 1
ATOM 1393 C C . CYS A 1 183 ? -7.867 0.583 1.956 1.00 95.88 183 CYS A C 1
ATOM 1395 O O . CYS A 1 183 ? -7.875 -0.649 1.906 1.00 95.88 183 CYS A O 1
ATOM 1397 N N . ARG A 1 184 ? -8.099 1.351 0.895 1.00 95.56 184 ARG A N 1
ATOM 1398 C CA . ARG A 1 184 ? -8.340 0.859 -0.459 1.00 95.56 184 ARG A CA 1
ATOM 1399 C C . ARG A 1 184 ? -7.152 1.197 -1.344 1.00 95.56 184 ARG A C 1
ATOM 1401 O O . ARG A 1 184 ? -6.736 2.345 -1.420 1.00 95.56 184 ARG A O 1
ATOM 1408 N N . VAL A 1 185 ? -6.607 0.178 -1.991 1.00 97.12 185 VAL A N 1
ATOM 1409 C CA . VAL A 1 185 ? -5.407 0.267 -2.816 1.00 97.12 185 VAL A CA 1
ATOM 1410 C C . VAL A 1 185 ? -5.770 -0.044 -4.257 1.00 97.12 185 VAL A C 1
ATOM 1412 O O . VAL A 1 185 ? -6.328 -1.110 -4.544 1.00 97.12 185 VAL A O 1
ATOM 1415 N N . TYR A 1 186 ? -5.418 0.868 -5.152 1.00 95.62 186 TYR A N 1
ATOM 1416 C CA . TYR A 1 186 ? -5.487 0.682 -6.595 1.00 95.62 186 TYR A CA 1
ATOM 1417 C C . TYR A 1 186 ? -4.083 0.457 -7.131 1.00 95.62 186 TYR A C 1
ATOM 1419 O O . TYR A 1 186 ? -3.119 1.041 -6.642 1.00 95.62 186 TYR A O 1
ATOM 1427 N N . HIS A 1 187 ? -3.972 -0.443 -8.098 1.00 94.25 187 HIS A N 1
ATOM 1428 C CA . HIS A 1 187 ? -2.713 -0.803 -8.731 1.00 94.25 187 HIS A CA 1
ATOM 1429 C C . HIS A 1 187 ? -3.020 -1.442 -10.093 1.00 94.25 187 HIS A C 1
ATOM 1431 O O . HIS A 1 187 ? -4.030 -2.146 -10.183 1.00 94.25 187 HIS A O 1
ATOM 1437 N N . PRO A 1 188 ? -2.172 -1.291 -11.129 1.00 90.50 188 PRO A N 1
ATOM 1438 C CA . PRO A 1 188 ? -2.420 -1.867 -12.457 1.00 90.50 188 PRO A CA 1
ATOM 1439 C C . PRO A 1 188 ? -2.634 -3.388 -12.473 1.00 90.50 188 PRO A C 1
ATOM 1441 O O . PRO A 1 188 ? -3.297 -3.916 -13.360 1.00 90.50 188 PRO A O 1
ATOM 1444 N N . SER A 1 189 ? -2.084 -4.099 -11.486 1.00 88.12 189 SER A N 1
ATOM 1445 C CA . SER A 1 189 ? -2.248 -5.553 -11.339 1.00 88.12 189 SER A CA 1
ATOM 1446 C C . SER A 1 189 ? -3.516 -5.982 -10.595 1.00 88.12 189 SER A C 1
ATOM 1448 O O . SER A 1 189 ? -3.815 -7.175 -10.517 1.00 88.12 189 SER A O 1
ATOM 1450 N N . LEU A 1 190 ? -4.252 -5.031 -10.015 1.00 90.75 190 LEU A N 1
ATOM 1451 C CA . LEU A 1 190 ? -5.494 -5.281 -9.295 1.00 90.75 190 LEU A CA 1
ATOM 1452 C C . LEU A 1 190 ? -6.715 -5.022 -10.196 1.00 90.75 190 LEU A C 1
ATOM 1454 O O . LEU A 1 190 ? -6.643 -4.235 -11.139 1.00 90.75 190 LEU A O 1
ATOM 1458 N N . PRO A 1 191 ? -7.874 -5.637 -9.894 1.00 90.12 191 PRO A N 1
ATOM 1459 C CA . PRO A 1 191 ? -9.138 -5.267 -10.524 1.00 90.12 191 PRO A CA 1
ATOM 1460 C C . PRO A 1 191 ? -9.470 -3.785 -10.303 1.00 90.12 191 PRO A C 1
ATOM 1462 O O . PRO A 1 191 ? -9.036 -3.192 -9.318 1.00 90.12 191 PRO A O 1
ATOM 1465 N N . ALA A 1 192 ? -10.339 -3.215 -11.143 1.00 87.50 192 ALA A N 1
ATOM 1466 C CA . ALA A 1 192 ? -10.746 -1.805 -11.060 1.00 87.50 192 ALA A CA 1
ATOM 1467 C C . ALA A 1 192 ? -11.327 -1.385 -9.693 1.00 87.50 192 ALA A C 1
ATOM 1469 O O . ALA A 1 192 ? -11.268 -0.218 -9.326 1.00 87.50 192 ALA A O 1
ATOM 1470 N N . LEU A 1 193 ? -11.871 -2.334 -8.920 1.00 86.94 193 LEU A N 1
ATOM 1471 C CA . LEU A 1 193 ? -12.390 -2.084 -7.571 1.00 86.94 193 LEU A CA 1
ATOM 1472 C C . LEU A 1 193 ? -11.281 -1.923 -6.508 1.00 86.94 193 LEU A C 1
ATOM 1474 O O . LEU A 1 193 ? -11.569 -1.563 -5.365 1.00 86.94 193 LEU A O 1
ATOM 1478 N N . GLY A 1 194 ? -10.031 -2.217 -6.865 1.00 91.75 194 GLY A N 1
ATOM 1479 C CA . GLY A 1 194 ? -8.896 -2.249 -5.956 1.00 91.75 194 GLY A CA 1
ATOM 1480 C C . GLY A 1 194 ? -8.958 -3.404 -4.954 1.00 91.75 194 GLY A C 1
ATOM 1481 O O . GLY A 1 194 ? -9.830 -4.279 -4.993 1.00 91.75 194 GLY A O 1
ATOM 1482 N N . ARG A 1 195 ? -8.003 -3.406 -4.027 1.00 94.31 195 ARG A N 1
ATOM 1483 C CA . ARG A 1 195 ? -7.945 -4.311 -2.873 1.00 94.31 195 ARG A CA 1
ATOM 1484 C C . ARG A 1 195 ? -8.094 -3.484 -1.605 1.00 94.31 195 ARG A C 1
ATOM 1486 O O . ARG A 1 195 ? -7.503 -2.416 -1.516 1.00 94.31 195 ARG A O 1
ATOM 1493 N N . SER A 1 196 ? -8.854 -3.964 -0.622 1.00 93.56 196 SER A N 1
ATOM 1494 C CA . SER A 1 196 ? -9.004 -3.250 0.649 1.00 93.56 196 SER A CA 1
ATOM 1495 C C . SER A 1 196 ? -8.745 -4.115 1.870 1.00 93.56 196 SER A C 1
ATOM 1497 O O . SER A 1 196 ? -9.068 -5.301 1.870 1.00 93.56 196 SER A O 1
ATOM 1499 N N . ALA A 1 197 ? -8.211 -3.488 2.914 1.00 94.81 197 ALA A N 1
ATOM 1500 C CA . ALA A 1 197 ? -8.123 -4.031 4.264 1.00 94.81 197 ALA A CA 1
ATOM 1501 C C . ALA A 1 197 ? -8.946 -3.147 5.209 1.00 94.81 197 ALA A C 1
ATOM 1503 O O . ALA A 1 197 ? -8.952 -1.926 5.046 1.00 94.81 197 ALA A O 1
ATOM 1504 N N . GLU A 1 198 ? -9.655 -3.759 6.160 1.00 94.75 198 GLU A N 1
ATOM 1505 C CA . GLU A 1 198 ? -10.614 -3.076 7.036 1.00 94.75 198 GLU A CA 1
ATOM 1506 C C . GLU A 1 198 ? -10.279 -3.287 8.519 1.00 94.75 198 GLU A C 1
ATOM 1508 O O . GLU A 1 198 ? -9.730 -4.321 8.900 1.00 94.75 198 GLU A O 1
ATOM 1513 N N . VAL A 1 199 ? -10.644 -2.312 9.353 1.00 95.44 199 VAL A N 1
ATOM 1514 C CA . VAL A 1 199 ? -10.569 -2.372 10.818 1.00 95.44 199 VAL A CA 1
ATOM 1515 C C . VAL A 1 199 ? -11.835 -1.768 11.420 1.00 95.44 199 VAL A C 1
ATOM 1517 O O . VAL A 1 199 ? -12.330 -0.747 10.937 1.00 95.44 199 VAL A O 1
ATOM 1520 N N . THR A 1 200 ? -12.372 -2.397 12.463 1.00 93.50 200 THR A N 1
ATOM 1521 C CA . THR A 1 200 ? -13.619 -1.954 13.109 1.00 93.50 200 THR A CA 1
ATOM 1522 C C . THR A 1 200 ? -13.336 -0.933 14.206 1.00 93.50 200 THR A C 1
ATOM 1524 O O . THR A 1 200 ? -12.430 -1.123 15.011 1.00 93.50 200 THR A O 1
ATOM 1527 N N . LEU A 1 201 ? -14.108 0.150 14.237 1.00 92.44 201 LEU A N 1
ATOM 1528 C CA . LEU A 1 201 ? -14.080 1.188 15.256 1.00 92.44 201 LEU A CA 1
ATOM 1529 C C . LEU A 1 201 ? -15.136 0.903 16.324 1.00 92.44 201 LEU A C 1
ATOM 1531 O O . LEU A 1 201 ? -16.338 0.937 16.064 1.00 92.44 201 LEU A O 1
ATOM 1535 N N . GLU A 1 202 ? -14.671 0.747 17.551 1.00 90.94 202 GLU A N 1
ATOM 1536 C CA . GLU A 1 202 ? -15.497 0.584 18.737 1.00 90.94 202 GLU A CA 1
ATOM 1537 C C . GLU A 1 202 ? -15.426 1.854 19.588 1.00 90.94 202 GLU A C 1
ATOM 1539 O O . GLU A 1 202 ? -14.394 2.195 20.169 1.00 90.94 202 GLU A O 1
ATOM 1544 N N . VAL A 1 203 ? -16.533 2.591 19.654 1.00 89.81 203 VAL A N 1
ATOM 1545 C CA . VAL A 1 203 ? -16.611 3.784 20.507 1.00 89.81 203 VAL A CA 1
ATOM 1546 C C . VAL A 1 203 ? -16.943 3.367 21.937 1.00 89.81 203 VAL A C 1
ATOM 1548 O O . VAL A 1 203 ? -17.952 2.698 22.174 1.00 89.81 203 VAL A O 1
ATOM 1551 N N . ALA A 1 204 ? -16.096 3.769 22.886 1.00 85.12 204 ALA A N 1
ATOM 1552 C CA . ALA A 1 204 ? -16.245 3.413 24.292 1.00 85.12 204 ALA A CA 1
ATOM 1553 C C . ALA A 1 204 ? -17.558 3.950 24.892 1.00 85.12 204 ALA A C 1
ATOM 1555 O O . ALA A 1 204 ? -18.039 5.024 24.526 1.00 85.12 204 ALA A O 1
ATOM 1556 N N . GLY A 1 205 ? -18.123 3.205 25.846 1.00 79.25 205 GLY A N 1
ATOM 1557 C CA . GLY A 1 205 ? -19.335 3.593 26.579 1.00 79.25 205 GLY A CA 1
ATOM 1558 C C . GLY A 1 205 ? -20.663 3.251 25.894 1.00 79.25 205 GLY A C 1
ATOM 1559 O O . GLY A 1 205 ? -21.712 3.562 26.451 1.00 79.25 205 GLY A O 1
ATOM 1560 N N . LEU A 1 206 ? -20.637 2.609 24.721 1.00 72.56 206 LEU A N 1
ATOM 1561 C CA . LEU A 1 206 ? -21.841 2.141 24.017 1.00 72.56 206 LEU A CA 1
ATOM 1562 C C . LEU A 1 206 ? -22.061 0.629 24.129 1.00 72.56 206 LEU A C 1
ATOM 1564 O O . LEU A 1 206 ? -23.206 0.181 24.138 1.00 72.56 206 LEU A O 1
ATOM 1568 N N . SER A 1 207 ? -20.986 -0.146 24.271 1.00 64.31 207 SER A N 1
ATOM 1569 C CA . SER A 1 207 ? -21.072 -1.585 24.513 1.00 64.31 207 SER A CA 1
ATOM 1570 C C . SER A 1 207 ? -21.277 -1.847 26.005 1.00 64.31 207 SER A C 1
ATOM 1572 O O . SER A 1 207 ? -20.424 -1.514 26.828 1.00 64.31 207 SER A O 1
ATOM 1574 N N . GLY A 1 208 ? -22.431 -2.419 26.356 1.00 67.44 208 GLY A N 1
ATOM 1575 C CA . GLY A 1 208 ? -22.669 -2.992 27.682 1.00 67.44 208 GLY A CA 1
ATOM 1576 C C . GLY A 1 208 ? -21.834 -4.262 27.909 1.00 67.44 208 GLY A C 1
ATOM 1577 O O . GLY A 1 208 ? -21.216 -4.756 26.964 1.00 67.44 208 GLY A O 1
ATOM 1578 N N . PRO A 1 209 ? -21.800 -4.805 29.142 1.00 66.81 209 PRO A N 1
ATOM 1579 C CA . PRO A 1 209 ? -21.119 -6.071 29.410 1.00 66.81 209 PRO A CA 1
ATOM 1580 C C . PRO A 1 209 ? -21.661 -7.164 28.483 1.00 66.81 209 PRO A C 1
ATOM 1582 O O . PRO A 1 209 ? -22.873 -7.229 28.249 1.00 66.81 209 PRO A O 1
ATOM 1585 N N . SER A 1 210 ? -20.773 -8.011 27.955 1.00 76.75 210 SER A N 1
ATOM 1586 C CA . SER A 1 210 ? -21.198 -9.136 27.122 1.00 76.75 210 SER A CA 1
ATOM 1587 C C . SER A 1 210 ? -22.146 -10.049 27.909 1.00 76.75 210 SER A C 1
ATOM 1589 O O . SER A 1 210 ? -22.089 -10.119 29.139 1.00 76.75 210 SER A O 1
ATOM 1591 N N . LEU A 1 211 ? -23.009 -10.793 27.211 1.00 78.81 211 LEU A N 1
ATOM 1592 C CA . LEU A 1 211 ? -23.835 -11.827 27.840 1.00 78.81 211 LEU A CA 1
ATOM 1593 C C . LEU A 1 211 ? -22.968 -12.834 28.609 1.00 78.81 211 LEU A C 1
ATOM 1595 O O . LEU A 1 211 ? -23.371 -13.276 29.683 1.00 78.81 211 LEU A O 1
ATOM 1599 N N . GLU A 1 212 ? -21.767 -13.150 28.112 1.00 82.75 212 GLU A N 1
ATOM 1600 C CA . GLU A 1 212 ? -20.831 -14.023 28.828 1.00 82.75 212 GLU A CA 1
ATOM 1601 C C . GLU A 1 212 ? -20.336 -13.393 30.137 1.00 82.75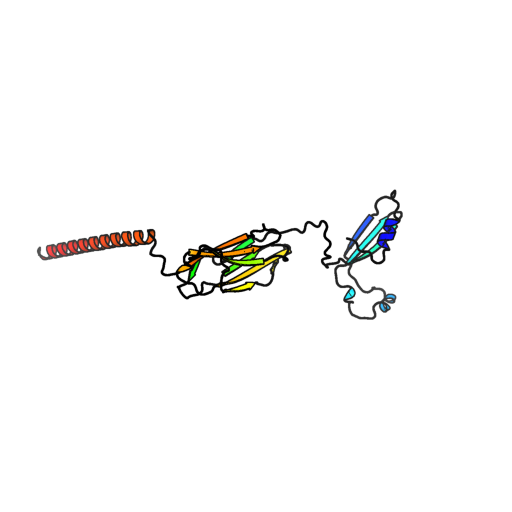 212 GLU A C 1
ATOM 1603 O O . GLU A 1 212 ? -20.317 -14.071 31.165 1.00 82.75 212 GLU A O 1
ATOM 1608 N N . ASP A 1 213 ? -20.009 -12.096 30.129 1.00 84.19 213 ASP A N 1
ATOM 1609 C CA . ASP A 1 213 ? -19.605 -11.359 31.335 1.00 84.19 213 ASP A CA 1
ATOM 1610 C C . ASP A 1 213 ? -20.748 -11.294 32.352 1.00 84.19 213 ASP A C 1
ATOM 1612 O O . ASP A 1 213 ? -20.536 -11.480 33.553 1.00 84.19 213 ASP A O 1
ATOM 1616 N N . GLY A 1 214 ? -21.982 -11.092 31.881 1.00 84.56 214 GLY A N 1
ATOM 1617 C CA . GLY A 1 214 ? -23.178 -11.118 32.720 1.00 84.56 214 GLY A CA 1
ATOM 1618 C C . GLY A 1 214 ? -23.392 -12.480 33.383 1.00 84.56 214 GLY A C 1
ATOM 1619 O O . GLY A 1 214 ? -23.632 -12.556 34.591 1.00 84.56 214 GLY A O 1
ATOM 1620 N N . VAL A 1 215 ? -23.246 -13.566 32.620 1.00 91.31 215 VAL A N 1
ATOM 1621 C CA . VAL A 1 215 ? -23.320 -14.938 33.144 1.00 91.31 215 VAL A CA 1
ATOM 1622 C C . VAL A 1 215 ? -22.185 -15.204 34.137 1.00 91.31 215 VAL A C 1
ATOM 1624 O O . VAL A 1 215 ? -22.435 -15.759 35.207 1.00 91.31 215 VAL A O 1
ATOM 1627 N N . GLY A 1 216 ? -20.958 -14.767 33.845 1.00 90.38 216 GLY A N 1
ATOM 1628 C CA . GLY A 1 216 ? -19.807 -14.914 34.739 1.00 90.38 216 GLY A CA 1
ATOM 1629 C C . GLY A 1 216 ? -19.988 -14.184 36.074 1.00 90.38 216 GLY A C 1
ATOM 1630 O O . GLY A 1 216 ? -19.777 -14.768 37.143 1.00 90.38 216 GLY A O 1
ATOM 1631 N N . LEU A 1 217 ? -20.453 -12.932 36.041 1.00 93.31 217 LEU A N 1
ATOM 1632 C CA . LEU A 1 217 ? -20.768 -12.152 37.242 1.00 93.31 217 LEU A CA 1
ATOM 1633 C C . LEU A 1 217 ? -21.881 -12.806 38.067 1.00 93.31 217 LEU A C 1
ATOM 1635 O O . LEU A 1 217 ? -21.769 -12.897 39.288 1.00 93.31 217 LEU A O 1
ATOM 1639 N N . PHE A 1 218 ? -22.916 -13.336 37.416 1.00 92.94 218 PHE A N 1
ATOM 1640 C CA . PHE A 1 218 ? -23.974 -14.067 38.104 1.00 92.94 218 PHE A CA 1
ATOM 1641 C C . PHE A 1 218 ? -23.420 -15.322 38.794 1.00 92.94 218 PHE A C 1
ATOM 1643 O O . PHE A 1 218 ? -23.571 -15.478 40.004 1.00 92.94 218 PHE A O 1
ATOM 1650 N N . LEU A 1 219 ? -22.698 -16.184 38.074 1.00 95.12 219 LEU A N 1
ATOM 1651 C CA . LEU A 1 219 ? -22.136 -17.421 38.629 1.00 95.12 219 LEU A CA 1
ATOM 1652 C C . LEU A 1 219 ? -21.164 -17.163 39.788 1.00 95.12 219 LEU A C 1
ATOM 1654 O O . LEU A 1 219 ? -21.223 -17.853 40.807 1.00 95.12 219 LEU A O 1
ATOM 1658 N N . SER A 1 220 ? -20.308 -16.147 39.666 1.00 94.75 220 SER A N 1
ATOM 1659 C CA . SER A 1 220 ? -19.395 -15.752 40.744 1.00 94.75 220 SER A CA 1
ATOM 1660 C C . SER A 1 220 ? -20.140 -15.273 41.992 1.00 94.75 220 SER A C 1
ATOM 1662 O O . SER A 1 220 ? -19.784 -15.676 43.099 1.00 94.75 220 SER A O 1
ATOM 1664 N N . ALA A 1 221 ? -21.223 -14.504 41.839 1.00 96.38 221 ALA A N 1
ATOM 1665 C CA . ALA A 1 221 ? -22.056 -14.086 42.961 1.00 96.38 221 ALA A CA 1
ATOM 1666 C C . ALA A 1 221 ? -22.698 -15.286 43.678 1.00 96.38 221 ALA A C 1
ATOM 1668 O O . ALA A 1 221 ? -22.672 -15.340 44.908 1.00 96.38 221 ALA A O 1
ATOM 1669 N N . PHE A 1 222 ? -23.214 -16.276 42.939 1.00 96.06 222 PHE A N 1
ATOM 1670 C CA . PHE A 1 222 ? -23.774 -17.500 43.533 1.00 96.06 222 PHE A CA 1
ATOM 1671 C C . PHE A 1 222 ? -22.720 -18.337 44.258 1.00 96.06 222 PHE A C 1
ATOM 1673 O O . PHE A 1 222 ? -22.982 -18.814 45.364 1.00 96.06 222 PHE A O 1
ATOM 1680 N N . LEU A 1 223 ? -21.525 -18.486 43.680 1.00 96.12 223 LEU A N 1
ATOM 1681 C CA . LEU A 1 223 ? -20.414 -19.184 44.328 1.00 96.12 223 LEU A CA 1
ATOM 1682 C C . LEU A 1 223 ? -19.990 -18.488 45.623 1.00 96.12 223 LEU A C 1
ATOM 1684 O O . LEU A 1 223 ? -19.849 -19.152 46.648 1.00 96.12 223 LEU A O 1
ATOM 1688 N N . LEU A 1 224 ? -19.847 -17.160 45.603 1.00 96.12 224 LEU A N 1
ATOM 1689 C CA . LEU A 1 224 ? -19.503 -16.373 46.788 1.00 96.12 224 LEU A CA 1
ATOM 1690 C C . LEU A 1 224 ? -20.592 -16.461 47.860 1.00 96.12 224 LEU A C 1
ATOM 1692 O O . LEU A 1 224 ? -20.279 -16.710 49.021 1.00 96.12 224 LEU A O 1
ATOM 1696 N N . LEU A 1 225 ? -21.868 -16.328 47.487 1.00 95.19 225 LEU A N 1
ATOM 1697 C CA . LEU A 1 225 ? -22.999 -16.504 48.405 1.00 95.19 225 LEU A CA 1
ATOM 1698 C C . LEU A 1 225 ? -23.011 -17.903 49.031 1.00 95.19 225 LEU A C 1
ATOM 1700 O O . LEU A 1 225 ? -23.221 -18.030 50.239 1.00 95.19 225 LEU A O 1
ATOM 1704 N N . GLY A 1 226 ? -22.749 -18.940 48.233 1.00 95.31 226 GLY A N 1
ATOM 1705 C CA . GLY A 1 226 ? -22.609 -20.314 48.711 1.00 95.31 226 GLY A CA 1
ATOM 1706 C C . GLY A 1 226 ? -21.462 -20.462 49.712 1.00 95.31 226 GLY A C 1
ATOM 1707 O O . GLY A 1 226 ? -21.657 -21.020 50.793 1.00 95.31 226 GLY A O 1
ATOM 1708 N N . LEU A 1 227 ? -20.294 -19.892 49.402 1.00 95.62 227 LEU A N 1
ATOM 1709 C CA . LEU A 1 227 ? -19.128 -19.895 50.286 1.00 95.62 227 LEU A CA 1
ATOM 1710 C C . LEU A 1 227 ? -19.416 -19.169 51.605 1.00 95.62 227 LEU A C 1
ATOM 1712 O O . LEU A 1 227 ? -19.178 -19.725 52.674 1.00 95.62 227 LEU A O 1
ATOM 1716 N N . PHE A 1 228 ? -19.987 -17.962 51.554 1.00 94.56 228 PHE A N 1
ATOM 1717 C CA . PHE A 1 228 ? -20.324 -17.191 52.752 1.00 94.56 228 PHE A CA 1
ATOM 1718 C C . PHE A 1 228 ? -21.344 -17.912 53.638 1.00 94.56 228 PHE A C 1
ATOM 1720 O O . PHE A 1 228 ? -21.211 -17.899 54.863 1.00 94.56 228 PHE A O 1
ATOM 1727 N N . LYS A 1 229 ? -22.336 -18.590 53.049 1.00 91.94 229 LYS A N 1
ATOM 1728 C CA . LYS A 1 229 ? -23.295 -19.414 53.800 1.00 91.94 229 LYS A CA 1
ATOM 1729 C C . LYS A 1 229 ? -22.623 -20.616 54.460 1.00 91.94 229 LYS A C 1
ATOM 1731 O O . LYS A 1 229 ? -22.884 -20.865 55.635 1.00 91.94 229 LYS A O 1
ATOM 1736 N N . ALA A 1 230 ? -21.744 -21.317 53.745 1.00 92.56 230 ALA A N 1
ATOM 1737 C CA . ALA A 1 230 ? -21.008 -22.459 54.282 1.00 92.56 230 ALA A CA 1
ATOM 1738 C C . ALA A 1 230 ? -20.076 -22.052 55.434 1.00 92.56 230 ALA A C 1
ATOM 1740 O O . ALA A 1 230 ? -20.092 -22.697 56.481 1.00 92.56 230 ALA A O 1
ATOM 1741 N N . LEU A 1 231 ? -19.327 -20.951 55.287 1.00 92.00 231 LEU A N 1
ATOM 1742 C CA . LEU A 1 231 ? -18.499 -20.405 56.367 1.00 92.00 231 LEU A CA 1
ATOM 1743 C C . LEU A 1 231 ? -19.348 -19.963 57.565 1.00 92.00 231 LEU A C 1
ATOM 1745 O O . LEU A 1 231 ? -18.975 -20.235 58.704 1.00 92.00 231 LEU A O 1
ATOM 1749 N N . GLY A 1 232 ? -20.496 -19.323 57.328 1.00 88.44 232 GLY A N 1
ATOM 1750 C CA . GLY A 1 232 ? -21.418 -18.921 58.392 1.00 88.44 232 GLY A CA 1
ATOM 1751 C C . GLY A 1 232 ? -21.980 -20.113 59.171 1.00 88.44 232 GLY A C 1
ATOM 1752 O O . GLY A 1 232 ? -22.010 -20.088 60.401 1.00 88.44 232 GLY A O 1
ATOM 1753 N N . TRP A 1 233 ? -22.374 -21.183 58.476 1.00 87.62 233 TRP A N 1
ATOM 1754 C CA . TRP A 1 233 ? -22.788 -22.435 59.114 1.00 87.62 233 TRP A CA 1
ATOM 1755 C C . TRP A 1 233 ? -21.642 -23.092 59.878 1.00 87.62 233 TRP A C 1
ATOM 1757 O O . TRP A 1 233 ? -21.825 -23.441 61.040 1.00 87.62 233 TRP A O 1
ATOM 1767 N N . ALA A 1 234 ? -20.457 -23.214 59.279 1.00 87.75 234 ALA A N 1
ATOM 1768 C CA . AL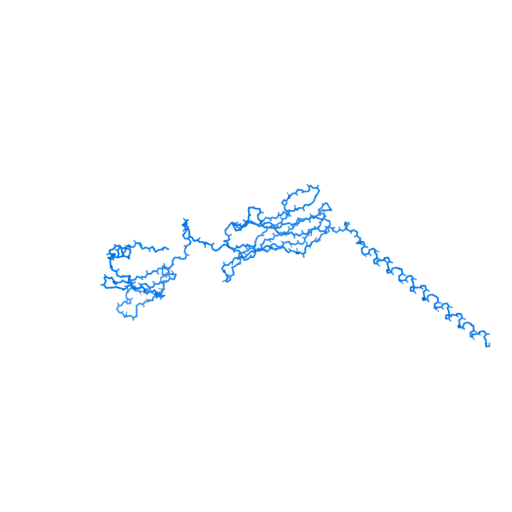A A 1 234 ? -19.291 -23.785 59.948 1.00 87.75 234 ALA A CA 1
ATOM 1769 C C . ALA A 1 234 ? -18.945 -23.023 61.239 1.00 87.75 234 ALA A C 1
ATOM 1771 O O . ALA A 1 234 ? -18.732 -23.645 62.279 1.00 87.75 234 ALA A O 1
ATOM 1772 N N . ALA A 1 235 ? -18.970 -21.688 61.206 1.00 84.50 235 ALA A N 1
ATOM 1773 C CA . ALA A 1 235 ? -18.736 -20.850 62.380 1.00 84.50 235 ALA A CA 1
ATOM 1774 C C . ALA A 1 235 ? -19.796 -21.059 63.478 1.00 84.50 235 ALA A C 1
ATOM 1776 O O . ALA A 1 235 ? -19.441 -21.164 64.651 1.00 84.50 235 ALA A O 1
ATOM 1777 N N . ALA A 1 236 ? -21.078 -21.172 63.113 1.00 83.62 236 ALA A N 1
ATOM 1778 C CA . ALA A 1 236 ? -22.160 -21.454 64.061 1.00 83.62 236 ALA A CA 1
ATOM 1779 C C . ALA A 1 236 ? -22.070 -22.868 64.676 1.00 83.62 236 ALA A C 1
ATOM 1781 O O . ALA A 1 236 ? -22.352 -23.063 65.860 1.00 83.62 236 ALA A O 1
ATOM 1782 N N . TYR A 1 237 ? -21.643 -23.867 63.900 1.00 81.00 237 TYR A N 1
ATOM 1783 C CA . TYR A 1 237 ? -21.383 -25.216 64.415 1.00 81.00 237 TYR A CA 1
ATOM 1784 C C . TYR A 1 237 ? -20.194 -25.241 65.385 1.00 81.00 237 TYR A C 1
ATOM 1786 O O . TYR A 1 237 ? -20.256 -25.884 66.432 1.00 81.00 237 TYR A O 1
ATOM 1794 N N . LEU A 1 238 ? -19.120 -24.511 65.075 1.00 78.69 238 LEU A N 1
ATOM 1795 C CA . LEU A 1 238 ? -17.955 -24.387 65.953 1.00 78.69 238 LEU A CA 1
ATOM 1796 C C . LEU A 1 238 ? -18.295 -23.683 67.276 1.00 78.69 238 LEU A C 1
ATOM 1798 O O . LEU A 1 238 ? -17.872 -24.150 68.334 1.00 78.69 238 LEU A O 1
ATOM 1802 N N . SER A 1 239 ? -19.091 -22.609 67.246 1.00 75.50 239 SER A N 1
ATOM 1803 C CA . SER A 1 239 ? -19.470 -21.875 68.461 1.00 75.50 239 SER A CA 1
ATOM 1804 C C . SER A 1 239 ? -20.377 -22.687 69.393 1.00 75.50 239 SER A C 1
ATOM 1806 O O . SER A 1 239 ? -20.148 -22.720 70.600 1.00 75.50 239 SER A O 1
ATOM 1808 N N . THR A 1 240 ? -21.362 -23.404 68.848 1.00 75.38 240 THR A N 1
ATOM 1809 C CA . THR A 1 240 ? -22.274 -24.261 69.633 1.00 75.38 240 THR A CA 1
ATOM 1810 C C . THR A 1 240 ? -21.576 -25.490 70.229 1.00 75.38 240 THR A C 1
ATOM 1812 O O . THR A 1 240 ? -21.895 -25.909 71.347 1.00 75.38 240 THR A O 1
ATOM 1815 N N . SER A 1 241 ? -20.575 -26.034 69.529 1.00 68.69 241 SER A N 1
ATOM 1816 C CA . SER A 1 241 ? -19.688 -27.091 70.036 1.00 68.69 241 SER A CA 1
ATOM 1817 C C . SER A 1 241 ? -18.835 -26.614 71.222 1.00 68.69 241 SER A C 1
ATOM 1819 O O . SER A 1 241 ? -18.739 -27.305 72.238 1.00 68.69 241 SER A O 1
ATOM 1821 N N . GLU A 1 242 ? -18.228 -25.428 71.119 1.00 67.25 242 GLU A N 1
ATOM 1822 C CA . GLU A 1 242 ? -17.449 -24.810 72.205 1.00 67.25 242 GLU A CA 1
ATOM 1823 C C . GLU A 1 242 ? -18.312 -24.505 73.441 1.00 67.25 242 GLU A C 1
ATOM 1825 O O . GLU A 1 242 ? -17.886 -24.746 74.572 1.00 67.25 242 GLU A O 1
ATOM 1830 N N . GLU A 1 243 ? -19.546 -24.028 73.255 1.00 61.84 243 GLU A N 1
ATOM 1831 C CA . GLU A 1 243 ? -20.455 -23.735 74.371 1.00 61.84 243 GLU A CA 1
ATOM 1832 C C . GLU A 1 243 ? -20.946 -25.007 75.084 1.00 61.84 243 GLU A C 1
ATOM 1834 O O . GLU A 1 243 ? -21.010 -25.040 76.315 1.00 61.84 243 GLU A O 1
ATOM 1839 N N . SER A 1 244 ? -21.208 -26.090 74.342 1.00 61.00 244 SER A N 1
ATOM 1840 C CA . SER A 1 244 ? -21.550 -27.390 74.942 1.00 61.00 244 SER A CA 1
ATOM 1841 C C . SER A 1 244 ? -20.392 -27.988 75.747 1.00 61.00 244 SER A C 1
ATOM 1843 O O . SER A 1 244 ? -20.628 -28.585 76.795 1.00 61.00 244 SER A O 1
ATOM 1845 N N . LYS A 1 245 ? -19.136 -27.780 75.322 1.00 58.53 245 LYS A N 1
ATOM 1846 C CA . LYS A 1 245 ? -17.953 -28.177 76.107 1.00 58.53 245 LYS A CA 1
ATOM 1847 C C . LYS A 1 245 ? -17.807 -27.390 77.412 1.00 58.53 245 LYS A C 1
ATOM 1849 O O . LYS A 1 245 ? -17.359 -27.962 78.397 1.00 58.53 245 LYS A O 1
ATOM 1854 N N . LYS A 1 246 ? -18.205 -26.113 77.446 1.00 59.00 246 LYS A N 1
ATOM 1855 C CA . LYS A 1 246 ? -18.120 -25.261 78.650 1.00 59.00 246 LYS A CA 1
ATOM 1856 C C . LYS A 1 246 ? -19.237 -25.503 79.672 1.00 59.00 246 LYS A C 1
ATOM 1858 O O . LYS A 1 246 ? -19.046 -25.180 80.835 1.00 59.00 246 LYS A O 1
ATOM 1863 N N . LYS A 1 247 ? -20.385 -26.060 79.264 1.00 55.69 247 LYS A N 1
ATOM 1864 C CA . LYS A 1 247 ? -21.503 -26.423 80.166 1.00 55.69 247 LYS A CA 1
ATOM 1865 C C . LYS A 1 247 ? -21.393 -27.822 80.788 1.00 55.69 247 LYS A C 1
ATOM 1867 O O . LYS A 1 247 ? -22.189 -28.143 81.663 1.00 55.69 247 LYS A O 1
ATOM 1872 N N . ALA A 1 248 ? -20.452 -28.649 80.335 1.00 53.34 248 ALA A N 1
ATOM 1873 C CA . ALA A 1 248 ? -20.254 -30.019 80.816 1.00 53.34 248 ALA A CA 1
ATOM 1874 C C . ALA A 1 248 ? -19.141 -30.153 81.879 1.00 53.34 248 ALA A C 1
ATOM 1876 O O . ALA A 1 248 ? -18.731 -31.275 82.179 1.00 53.34 248 ALA A O 1
ATOM 1877 N N . GLN A 1 249 ? -18.650 -29.034 82.423 1.00 43.44 249 GLN A N 1
ATOM 1878 C CA . GLN A 1 249 ? -17.616 -28.984 83.459 1.00 43.44 249 GLN A CA 1
ATOM 1879 C C . GLN A 1 249 ? -18.128 -28.296 84.723 1.00 43.44 249 GLN A C 1
ATOM 1881 O O . GLN A 1 249 ? -18.875 -27.302 84.584 1.00 43.44 249 GLN A O 1
#

Foldseek 3Di:
DDDDPVCPVVVQVVPDDPPFDAWDKDKDWDDDDQDPDPVSCVVPVDPDDDPVPDATKMWMWTDDPRDTDIDIDGDDPDPPPDPDDDPPPWAAWDWEKPPPAAWEDAAQGWIDKMKIKTDFGDDPPFKDKFKWKAAFPVRDIDGFDFDKDKDDWDADPVRGIIIMIMGGGGGDHPRSAQIKMKIFITDPPDPPRGDIYIYTYHHPPPDDDDPVRVVVVVVVVVVVVVVVVVVVVVVVVVVVVVVVVVVVD

Radius of gyration: 38.58 Å; chains: 1; bounding box: 79×44×131 Å

Sequence (249 aa):
MLTDPAGTLQAAFRRYPRSAPMPHCEMSHYVPLPASVNWAKGLTPEQSCPRALDGTWFMVSMSSPVLSLSSLLRLQTEPQLVPGLITMATESPKVSLMPSPLVWAAPGEAPPELVCLVSHFYPSEGLEVEWELRGGPEGSFQKAKGQRWLSALHHHSDESVSLSGHLQPSPVTTAQHGARYACRVYHPSLPALGRSAEVTLEVAGLSGPSLEDGVGLFLSAFLLLGLFKALGWAAAYLSTSEESKKKAQ

Secondary structure (DSSP, 8-state):
----TT-HHHHHHHTS-TTSPPPEEEEEEE-----SSGGGGGG--SSS--GGG-S-EEEEEEE-SS-EEEEEEE---S-----S------BPPEEEEES-SEEEE-TTSPPPPEEEEEEEEB-STT-EEEEEEE-STT-S-EEPPEEEEEPPPEE-TTS-EEEEEEEEEPPP-GGGTTEEEEEEEE-TTS-TT-EEEEEEEEETTSSPPPHHHHHHHHHHHHHHHHHHHHHHHHHHHHHHHHHHHHH--

pLDDT: mean 85.48, std 13.4, range [37.94, 98.06]

InterPro domains:
  IPR003006 Immunoglobulin/major histocompatibility complex, conserved site [PS00290] (181-187)
  IPR003597 Immunoglobulin C1-set [PF07654] (110-190)
  IPR007110 Immunoglobulin-like domain [PS50835] (93-200)
  IPR013783 Immunoglobulin-like fold [G3DSA:2.60.40.10] (1-92)
  IPR013783 Immunoglobulin-like fold [G3DSA:2.60.40.10] (93-202)
  IPR036179 Immunoglobulin-like domain superfamily [SSF48726] (90-205)
  IPR050380 Immune Recognition and Response Modulators [PTHR23411] (50-202)